Protein AF-A0A0C1GJ26-F1 (afdb_monomer)

Radius of gyration: 27.98 Å; Cα contacts (8 Å, |Δi|>4): 236; chains: 1; bounding box: 69×40×73 Å

Secondary structure (DSSP, 8-state):
--S-SS-HHHHHHHHHHHHTPBPTTS-BS-SSHHHHHHHHHHHHHHHHHHHHHHHHHHT-SS--SS-HHHHHH-HHHHHHHTT-BSSSB-----SS-EE--STTHHHHHHHHHHHHTS-EE--TTGGGHHHHHHHSPPP-------EEEEETTEEEEEETTEEEEES-HHHHHHHHHHHHHHHHHHHHHHTT-SS------------

pLDDT: mean 89.96, std 8.79, range [58.69, 98.31]

Foldseek 3Di:
DLDDDDDPVVLQVVLQVQQQDADPVRDGVHPGSVRSVVVVLVVVLVVVLLVVQLVLQVPDPDPPPDRSSCVSVPPLQQCQLVQDDDPDTHHAADPDEAEFAAPCCSSRVVVSCSSRVHHYHYDPVSNCVVVVCVVPPADFFDDDWDWDDPDQQWIWTQDPVGIDIHRDPVVNVVVNQVRRQVVRVVVCVVVPHDPDDDDDDDDDDDD

Mean predicted aligned error: 11.85 Å

Sequence (207 aa):
GRVDAWDREAAEKAMTLVARKRLGSGDMVAKDAETLAQMIIDQLTEQTALTLLESAFAEETEDFGLPADQLARHVLMQKGLAKHRGLLALDASVNVDVVGLGASAPSYYPAVGERLHCRMILPEHAGVANAIGAVVGRITMRRSGTVTAPSEGRFRVHLESGPEDFQSADEAMAALEAALTQEARGAAEAAGAEDIHVHTERDVRTA

Solvent-accessible surface area (backbone atoms only — not comparable to full-atom values): 12234 Å² total; per-residue (Å²): 123,80,65,94,83,69,67,60,67,61,49,48,53,52,36,37,57,55,11,62,39,66,46,98,86,68,44,53,72,26,96,37,30,66,57,40,51,48,53,52,48,52,51,51,28,52,49,52,42,40,53,53,38,23,52,51,52,68,68,45,91,68,85,84,88,65,58,30,69,56,52,42,67,26,67,68,47,53,38,7,45,68,54,36,77,68,100,56,78,37,78,47,60,47,95,56,74,42,78,45,66,36,72,63,28,86,59,42,44,60,61,27,17,63,55,37,57,28,55,58,44,68,56,95,58,17,61,48,41,72,61,51,49,65,73,71,49,81,83,81,62,87,67,86,78,58,76,46,68,92,45,92,70,35,20,35,28,61,49,98,95,45,76,46,80,29,70,38,65,69,59,28,50,50,54,48,50,52,51,41,49,52,52,26,48,53,53,33,50,75,72,67,51,75,89,84,81,87,86,87,86,86,89,84,86,84,134

Structure (mmCIF, N/CA/C/O backbone):
data_AF-A0A0C1GJ26-F1
#
_entry.id   AF-A0A0C1GJ26-F1
#
loop_
_atom_site.group_PDB
_atom_site.id
_atom_site.type_symbol
_atom_site.label_atom_id
_atom_site.label_alt_id
_atom_site.label_comp_id
_atom_site.label_asym_id
_atom_site.label_entity_id
_atom_site.label_seq_id
_atom_site.pdbx_PDB_ins_code
_atom_site.Cartn_x
_atom_site.Cartn_y
_atom_site.Cartn_z
_atom_site.occupancy
_atom_site.B_iso_or_equiv
_atom_site.auth_seq_id
_atom_site.auth_comp_id
_atom_site.auth_asym_id
_atom_site.auth_atom_id
_atom_site.pdbx_PDB_model_num
ATOM 1 N N . GLY A 1 1 ? -5.212 -14.297 18.285 1.00 67.88 1 GLY A N 1
ATOM 2 C CA . GLY A 1 1 ? -4.961 -13.056 17.525 1.00 67.88 1 GLY A CA 1
ATOM 3 C C . GLY A 1 1 ? -5.605 -13.166 16.158 1.00 67.88 1 GLY A C 1
ATOM 4 O O . GLY A 1 1 ? -6.300 -14.144 15.922 1.00 67.88 1 GLY A O 1
ATOM 5 N N . ARG A 1 2 ? -5.388 -12.190 15.268 1.00 78.75 2 ARG A N 1
ATOM 6 C CA . ARG A 1 2 ? -5.905 -12.222 13.882 1.00 78.75 2 ARG A CA 1
ATOM 7 C C . ARG A 1 2 ? -5.091 -13.121 12.933 1.00 78.75 2 ARG A C 1
ATOM 9 O O . ARG A 1 2 ? -5.523 -13.372 11.819 1.00 78.75 2 ARG A O 1
ATOM 16 N N . VAL A 1 3 ? -3.924 -13.590 13.380 1.00 80.31 3 VAL A N 1
ATOM 17 C CA . VAL A 1 3 ? -3.061 -14.574 12.707 1.00 80.31 3 VAL A CA 1
ATOM 18 C C . VAL A 1 3 ? -2.563 -15.586 13.731 1.00 80.31 3 VAL A C 1
ATOM 20 O O . VAL A 1 3 ? -2.421 -15.243 14.910 1.00 80.31 3 VAL A O 1
ATOM 23 N N . ASP A 1 4 ? -2.291 -16.804 13.270 1.00 78.69 4 ASP A N 1
ATOM 24 C CA . ASP A 1 4 ? -1.752 -17.905 14.071 1.00 78.69 4 ASP A CA 1
ATOM 25 C C . ASP A 1 4 ? -0.326 -18.241 13.611 1.00 78.69 4 ASP A C 1
ATOM 27 O O . ASP A 1 4 ? -0.085 -19.218 12.911 1.00 78.69 4 ASP A O 1
ATOM 31 N N . ALA A 1 5 ? 0.609 -17.332 13.900 1.00 77.75 5 ALA A N 1
ATOM 32 C CA . ALA A 1 5 ? 1.995 -17.419 13.426 1.00 77.75 5 ALA A CA 1
ATOM 33 C C . ALA A 1 5 ? 3.041 -17.388 14.553 1.00 77.75 5 ALA A C 1
ATOM 35 O O . ALA A 1 5 ? 4.199 -17.718 14.317 1.00 77.75 5 ALA A O 1
ATOM 36 N N . TRP A 1 6 ? 2.657 -16.971 15.765 1.00 83.25 6 TRP A N 1
ATOM 37 C CA . TRP A 1 6 ? 3.578 -16.696 16.873 1.00 83.25 6 TRP A CA 1
ATOM 38 C C . TRP A 1 6 ? 2.944 -17.013 18.229 1.00 83.25 6 TRP A C 1
ATOM 40 O O . TRP A 1 6 ? 1.726 -17.161 18.336 1.00 83.25 6 TRP A O 1
ATOM 50 N N . ASP A 1 7 ? 3.773 -17.059 19.275 1.00 91.31 7 ASP A N 1
ATOM 51 C CA . ASP A 1 7 ? 3.327 -17.289 20.650 1.00 91.31 7 ASP A CA 1
ATOM 52 C C . ASP A 1 7 ? 2.374 -16.180 21.121 1.00 91.31 7 ASP A C 1
ATOM 54 O O . ASP A 1 7 ? 2.741 -15.010 21.299 1.00 91.31 7 ASP A O 1
ATOM 58 N N . ARG A 1 8 ? 1.120 -16.578 21.326 1.00 91.06 8 ARG A N 1
ATOM 59 C CA . ARG A 1 8 ? 0.039 -15.692 21.740 1.00 91.06 8 ARG A CA 1
ATOM 60 C C . ARG A 1 8 ? 0.261 -15.117 23.138 1.00 91.06 8 ARG A C 1
ATOM 62 O O . ARG A 1 8 ? 0.017 -13.929 23.339 1.00 91.06 8 ARG A O 1
ATOM 69 N N . GLU A 1 9 ? 0.694 -15.933 24.093 1.00 93.44 9 GLU A N 1
ATOM 70 C CA . GLU A 1 9 ? 0.837 -15.516 25.490 1.00 93.44 9 GLU A CA 1
ATOM 71 C C . GLU A 1 9 ? 1.981 -14.504 25.633 1.00 93.44 9 GLU A C 1
ATOM 73 O O . GLU A 1 9 ? 1.855 -13.489 26.326 1.00 93.44 9 GLU A O 1
ATOM 78 N N . ALA A 1 10 ? 3.086 -14.738 24.921 1.00 94.31 10 ALA A N 1
ATOM 79 C CA . ALA A 1 10 ? 4.200 -13.806 24.844 1.00 94.31 10 ALA A CA 1
ATOM 80 C C . ALA A 1 10 ? 3.771 -12.462 24.232 1.00 94.31 10 ALA A C 1
ATOM 82 O O . ALA A 1 10 ? 4.084 -11.405 24.790 1.00 94.31 10 ALA A O 1
ATOM 83 N N . ALA A 1 11 ? 3.010 -12.487 23.131 1.00 93.00 11 ALA A N 1
ATOM 84 C CA . ALA A 1 11 ? 2.496 -11.279 22.487 1.00 93.00 11 ALA A CA 1
ATOM 85 C C . ALA A 1 11 ? 1.538 -10.494 23.402 1.00 93.00 11 ALA A C 1
ATOM 87 O O . ALA A 1 11 ? 1.668 -9.275 23.530 1.00 93.00 11 ALA A O 1
ATOM 88 N N . GLU A 1 12 ? 0.617 -11.174 24.091 1.00 94.75 12 GLU A N 1
ATOM 89 C CA . GLU A 1 12 ? -0.320 -10.548 25.033 1.00 94.75 12 GLU A CA 1
ATOM 90 C C . GLU A 1 12 ? 0.413 -9.876 26.205 1.00 94.75 12 GLU A C 1
ATOM 92 O O . GLU A 1 12 ? 0.108 -8.729 26.557 1.00 94.75 12 GLU A O 1
ATOM 97 N N . LYS A 1 13 ? 1.434 -10.532 26.776 1.00 95.81 13 LYS A N 1
ATOM 98 C CA . LYS A 1 13 ? 2.280 -9.944 27.830 1.00 95.81 13 LYS A CA 1
ATOM 99 C C . LYS A 1 13 ? 3.036 -8.716 27.326 1.00 95.81 13 LYS A C 1
ATOM 101 O O . LYS A 1 13 ? 3.018 -7.679 27.992 1.00 95.81 13 LYS A O 1
ATOM 106 N N . ALA A 1 14 ? 3.662 -8.804 26.152 1.00 95.62 14 ALA A N 1
ATOM 107 C CA . ALA A 1 14 ? 4.395 -7.690 25.555 1.00 95.62 14 ALA A CA 1
ATOM 108 C C . A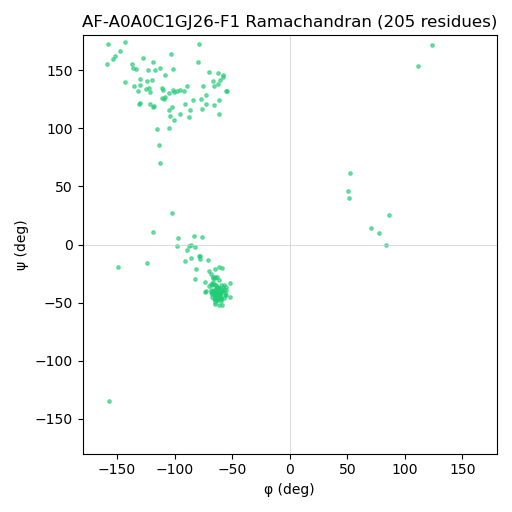LA A 1 14 ? 3.477 -6.482 25.309 1.00 95.62 14 ALA A C 1
ATOM 110 O O . ALA A 1 14 ? 3.778 -5.371 25.749 1.00 95.62 14 ALA A O 1
ATOM 111 N N . MET A 1 15 ? 2.315 -6.705 24.694 1.00 95.94 15 MET A N 1
ATOM 112 C CA . MET A 1 15 ? 1.329 -5.657 24.429 1.00 95.94 15 MET A CA 1
ATOM 113 C C . MET A 1 15 ? 0.769 -5.049 25.715 1.00 95.94 15 MET A C 1
ATOM 115 O O . MET A 1 15 ? 0.601 -3.834 25.792 1.00 95.94 15 MET A O 1
ATOM 119 N N . THR A 1 16 ? 0.563 -5.855 26.759 1.00 96.62 16 THR A N 1
ATOM 120 C CA . THR A 1 16 ? 0.139 -5.362 28.078 1.00 96.62 16 THR A CA 1
ATOM 121 C C . THR A 1 16 ? 1.179 -4.421 28.689 1.00 96.62 16 THR A C 1
ATOM 123 O O . THR A 1 16 ? 0.823 -3.387 29.255 1.00 96.62 16 THR A O 1
ATOM 126 N N . LEU A 1 17 ? 2.471 -4.747 28.574 1.00 96.56 17 LEU A N 1
ATOM 127 C CA . LEU A 1 17 ? 3.546 -3.876 29.056 1.00 96.56 17 LEU A CA 1
ATOM 128 C C . LEU A 1 17 ? 3.620 -2.569 28.259 1.00 96.56 17 LEU A C 1
ATOM 130 O O . LEU A 1 17 ? 3.803 -1.507 28.853 1.00 96.56 17 LEU A O 1
ATOM 134 N N . VAL A 1 18 ? 3.452 -2.625 26.934 1.00 96.25 18 VAL A N 1
ATOM 135 C CA . VAL A 1 18 ? 3.460 -1.426 26.082 1.00 96.25 18 VAL A CA 1
ATOM 136 C C . VAL A 1 18 ? 2.243 -0.541 26.351 1.00 96.25 18 VAL A C 1
ATOM 138 O O . VAL A 1 18 ? 2.413 0.669 26.482 1.00 96.25 18 VAL A O 1
ATOM 141 N N . ALA A 1 19 ? 1.050 -1.117 26.518 1.00 96.44 19 ALA A N 1
ATOM 142 C CA . ALA A 1 19 ? -0.178 -0.376 26.811 1.00 96.44 19 ALA A CA 1
ATOM 143 C C . ALA A 1 19 ? -0.055 0.477 28.087 1.00 96.44 19 ALA A C 1
ATOM 145 O O . ALA A 1 19 ? -0.555 1.597 28.134 1.00 96.44 19 ALA A O 1
ATOM 146 N N . ARG A 1 20 ? 0.688 -0.014 29.090 1.00 95.19 20 ARG A N 1
ATOM 147 C CA . ARG A 1 20 ? 0.936 0.671 30.372 1.00 95.19 20 ARG A CA 1
ATOM 148 C C . ARG A 1 20 ? 1.983 1.782 30.308 1.00 95.19 20 ARG A C 1
ATOM 150 O O . ARG A 1 20 ? 2.140 2.502 31.300 1.00 95.19 20 ARG A O 1
ATOM 157 N N . LYS A 1 21 ? 2.728 1.922 29.202 1.00 95.25 21 LYS A N 1
ATOM 158 C CA . LYS A 1 21 ? 3.678 3.033 29.047 1.00 95.25 21 LYS A CA 1
ATOM 159 C C . LYS A 1 21 ? 2.929 4.357 29.177 1.00 95.25 21 LYS A C 1
ATOM 161 O O . LYS A 1 21 ? 1.763 4.460 28.806 1.00 95.25 21 LYS A O 1
ATOM 166 N N . ARG A 1 22 ? 3.596 5.356 29.748 1.00 93.69 22 ARG A N 1
ATOM 167 C CA . ARG A 1 22 ? 3.004 6.671 29.995 1.00 93.69 22 ARG A CA 1
ATOM 168 C C . ARG A 1 22 ? 3.351 7.617 28.854 1.00 93.69 22 ARG A C 1
ATOM 170 O O . ARG A 1 22 ? 4.506 7.673 28.434 1.00 93.69 22 ARG A O 1
ATOM 177 N N . LEU A 1 23 ? 2.350 8.333 28.358 1.00 91.62 23 LEU A N 1
ATOM 178 C CA . LEU A 1 23 ? 2.526 9.435 27.415 1.00 91.62 23 LEU A CA 1
ATOM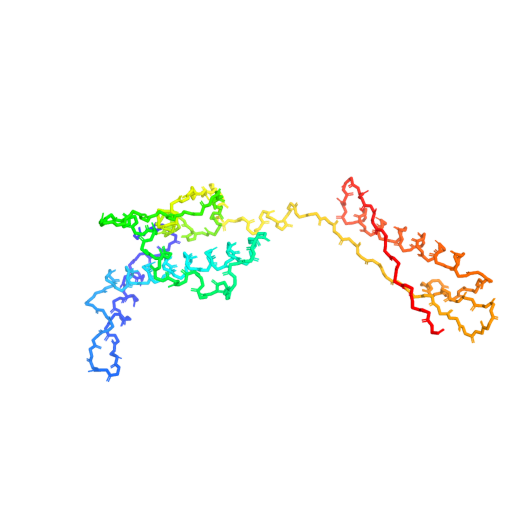 179 C C . LEU A 1 23 ? 2.987 10.697 28.159 1.00 91.62 23 LEU A C 1
ATOM 181 O O . LEU A 1 23 ? 2.975 10.744 29.389 1.00 91.62 23 LEU A O 1
ATOM 185 N N . GLY A 1 24 ? 3.343 11.750 27.417 1.00 86.88 24 GLY A N 1
ATOM 186 C CA . GLY A 1 24 ? 3.698 13.051 28.001 1.00 86.88 24 GLY A CA 1
ATOM 187 C C . GLY A 1 24 ? 2.585 13.680 28.855 1.00 86.88 24 GLY A C 1
ATOM 188 O O . GLY A 1 24 ? 2.881 14.504 29.713 1.00 86.88 24 GLY A O 1
ATOM 189 N N . SER A 1 25 ? 1.326 13.257 28.673 1.00 90.19 25 SER A N 1
ATOM 190 C CA . SER A 1 25 ? 0.182 13.662 29.505 1.00 90.19 25 SER A CA 1
ATOM 191 C C . SER A 1 25 ? 0.106 12.943 30.857 1.00 90.19 25 SER A C 1
ATOM 193 O O . SER A 1 25 ? -0.668 13.344 31.720 1.00 90.19 25 SER A O 1
ATOM 195 N N . GLY A 1 26 ? 0.881 11.873 31.057 1.00 89.50 26 GLY A N 1
ATOM 196 C CA . GLY A 1 26 ? 0.761 10.997 32.221 1.00 89.50 26 GLY A CA 1
ATOM 197 C C . GLY A 1 26 ? -0.323 9.925 32.088 1.00 89.50 26 GLY A C 1
ATOM 198 O O . GLY A 1 26 ? -0.449 9.097 32.986 1.00 89.50 26 GLY A O 1
ATOM 199 N N . ASP A 1 27 ? -1.060 9.858 30.980 1.00 92.25 27 ASP A N 1
ATOM 200 C CA . ASP A 1 27 ? -1.997 8.763 30.704 1.00 92.25 27 ASP A CA 1
ATOM 201 C C . ASP A 1 27 ? -1.273 7.517 30.190 1.00 92.25 27 ASP A C 1
ATOM 203 O O . ASP A 1 27 ? -0.155 7.592 29.674 1.00 92.25 27 ASP A O 1
ATOM 207 N N . MET A 1 28 ? -1.903 6.352 30.351 1.00 93.88 28 MET A N 1
ATOM 208 C CA . MET A 1 28 ? -1.438 5.125 29.699 1.00 93.88 28 MET A CA 1
ATOM 209 C C . MET A 1 28 ? -1.691 5.207 28.189 1.00 93.88 28 MET A C 1
ATOM 211 O O . MET A 1 28 ? -2.689 5.796 27.778 1.00 93.88 28 MET A O 1
ATOM 215 N N . VAL A 1 29 ? -0.834 4.581 27.374 1.00 95.12 29 VAL A N 1
ATOM 216 C CA . VAL A 1 29 ? -1.036 4.505 25.912 1.00 95.12 29 VAL A CA 1
ATOM 217 C C . VAL A 1 29 ? -2.397 3.887 25.577 1.00 95.12 29 VAL A C 1
ATOM 219 O O . VAL A 1 29 ? -3.095 4.383 24.699 1.00 95.12 29 VAL A O 1
ATOM 222 N N . ALA A 1 30 ? -2.775 2.812 26.273 1.00 96.12 30 ALA A N 1
ATOM 223 C CA . ALA A 1 30 ? -4.072 2.158 26.122 1.00 96.12 30 ALA A CA 1
ATOM 224 C C . ALA A 1 30 ? -4.498 1.470 27.428 1.00 96.12 30 ALA A C 1
ATOM 226 O O . ALA A 1 30 ? -3.672 1.190 28.298 1.00 96.12 30 ALA A O 1
ATOM 227 N N . LYS A 1 31 ? -5.795 1.161 27.559 1.00 94.56 31 LYS A N 1
ATOM 228 C CA . LYS A 1 31 ? -6.342 0.486 28.751 1.00 94.56 31 LYS A CA 1
ATOM 229 C C . LYS A 1 31 ? -5.847 -0.959 28.919 1.00 94.56 31 LYS A C 1
ATOM 231 O O . LYS A 1 31 ? -5.668 -1.414 30.045 1.00 94.56 31 LYS A O 1
ATOM 236 N N . ASP A 1 32 ? -5.618 -1.664 27.814 1.00 95.38 32 ASP A N 1
ATOM 237 C CA . ASP A 1 32 ? -5.239 -3.076 27.771 1.00 95.38 32 ASP A CA 1
ATOM 238 C C . ASP A 1 32 ? -4.539 -3.425 26.441 1.00 95.38 32 ASP A C 1
ATOM 240 O O . ASP A 1 32 ? -4.433 -2.599 25.527 1.00 95.38 32 ASP A O 1
ATOM 244 N N . ALA A 1 33 ? -4.021 -4.654 26.357 1.00 95.19 33 ALA A N 1
ATOM 245 C CA . ALA A 1 33 ? -3.324 -5.167 25.180 1.00 95.19 33 ALA A CA 1
ATOM 246 C C . ALA A 1 33 ? -4.209 -5.208 23.926 1.00 95.19 33 ALA A C 1
ATOM 248 O O . ALA A 1 33 ? -3.726 -4.928 22.832 1.00 95.19 33 ALA A O 1
ATOM 249 N N . GLU A 1 34 ? -5.489 -5.549 24.085 1.00 94.44 34 GLU A N 1
ATOM 250 C CA . GLU A 1 34 ? -6.443 -5.676 22.982 1.00 94.44 34 GLU A CA 1
ATOM 251 C C . GLU A 1 34 ? -6.731 -4.317 22.342 1.00 94.44 34 GLU A C 1
ATOM 253 O O . GLU A 1 34 ? -6.656 -4.177 21.124 1.00 94.44 34 GLU A O 1
ATOM 258 N N . THR A 1 35 ? -6.958 -3.293 23.162 1.00 95.69 35 THR A N 1
ATOM 259 C CA . THR A 1 35 ? -7.176 -1.920 22.699 1.00 95.69 35 THR A CA 1
ATOM 260 C C . THR A 1 35 ? -5.958 -1.397 21.963 1.00 95.69 35 THR A C 1
ATOM 262 O O . THR A 1 35 ? -6.096 -0.830 20.883 1.00 95.69 35 THR A O 1
ATOM 265 N N . LEU A 1 36 ? -4.755 -1.624 22.505 1.00 96.38 36 LEU A N 1
ATOM 266 C CA . LEU A 1 36 ? -3.529 -1.222 21.823 1.00 96.38 36 LEU A CA 1
ATOM 267 C C . LEU A 1 36 ? -3.363 -1.955 20.485 1.00 96.38 36 LEU A C 1
ATOM 269 O O . LEU A 1 36 ? -3.004 -1.334 19.489 1.00 96.38 36 LEU A O 1
ATOM 273 N N . ALA A 1 37 ? -3.633 -3.263 20.446 1.00 94.69 37 ALA A N 1
ATOM 274 C CA . ALA A 1 37 ? -3.568 -4.037 19.212 1.00 94.69 37 ALA A CA 1
ATOM 275 C C . ALA A 1 37 ? -4.556 -3.500 18.168 1.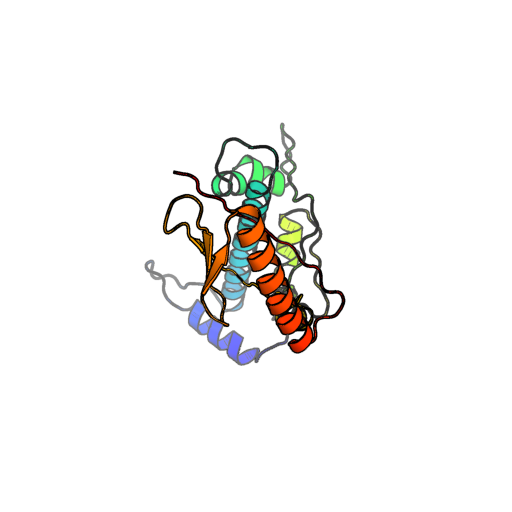00 94.69 37 ALA A C 1
ATOM 277 O O . ALA A 1 37 ? -4.183 -3.327 17.010 1.00 94.69 37 ALA A O 1
ATOM 278 N N . GLN A 1 38 ? -5.784 -3.180 18.581 1.00 94.69 38 GLN A N 1
ATOM 279 C CA . GLN A 1 38 ? -6.795 -2.620 17.692 1.00 94.69 38 GLN A CA 1
ATOM 280 C C . GLN A 1 38 ? -6.389 -1.237 17.172 1.00 94.69 38 GLN A C 1
ATOM 282 O O . GLN A 1 38 ? -6.445 -1.022 15.968 1.00 94.69 38 GLN A O 1
ATOM 287 N N . MET A 1 39 ? -5.867 -0.353 18.029 1.00 95.62 39 MET A N 1
ATOM 288 C CA . MET A 1 39 ? -5.343 0.956 17.614 1.00 95.62 39 MET A CA 1
ATOM 289 C C . MET A 1 39 ? -4.245 0.835 16.550 1.00 95.62 39 MET A C 1
ATOM 291 O O . MET A 1 39 ? -4.230 1.603 15.592 1.00 95.62 39 MET A O 1
ATOM 295 N N . ILE A 1 40 ? -3.328 -0.130 16.698 1.00 95.00 40 ILE A N 1
ATOM 296 C CA . ILE A 1 40 ? -2.275 -0.380 15.703 1.00 95.00 40 ILE A CA 1
ATOM 297 C C . ILE A 1 40 ? -2.892 -0.830 14.380 1.00 95.00 40 ILE A C 1
ATOM 299 O O . ILE A 1 40 ? -2.528 -0.312 13.329 1.00 95.00 40 ILE A O 1
ATOM 303 N N . ILE A 1 41 ? -3.831 -1.777 14.422 1.00 94.81 41 ILE A N 1
ATOM 304 C CA . ILE A 1 41 ? -4.510 -2.261 13.220 1.00 94.81 41 ILE A CA 1
ATOM 305 C C . ILE A 1 41 ? -5.285 -1.138 12.527 1.00 94.81 41 ILE A C 1
ATOM 307 O O . ILE A 1 41 ? -5.193 -1.012 11.308 1.00 94.81 41 ILE A O 1
ATOM 311 N N . ASP A 1 42 ? -6.011 -0.313 13.276 1.00 95.62 42 ASP A N 1
ATOM 312 C CA . ASP A 1 42 ? -6.769 0.814 12.730 1.00 95.62 42 ASP A CA 1
ATOM 313 C C . ASP A 1 42 ? -5.827 1.824 12.073 1.00 95.62 42 ASP A C 1
ATOM 315 O O . ASP A 1 42 ? -6.060 2.253 10.944 1.00 95.62 42 ASP A O 1
ATOM 319 N N . GLN A 1 43 ? -4.706 2.137 12.729 1.00 96.50 43 GLN A N 1
ATOM 320 C CA . GLN A 1 43 ? -3.705 3.047 12.186 1.00 96.50 43 GLN A CA 1
ATOM 321 C C . GLN A 1 43 ? -3.044 2.500 10.915 1.00 96.50 43 GLN A C 1
ATOM 323 O O . GLN A 1 43 ? -2.857 3.259 9.961 1.00 96.50 43 GLN A O 1
ATOM 328 N N . LEU A 1 44 ? -2.713 1.204 10.885 1.00 95.94 44 LEU A N 1
ATOM 329 C CA . LEU A 1 44 ? -2.172 0.533 9.700 1.00 95.94 44 LEU A CA 1
ATOM 330 C C . LEU A 1 44 ? -3.195 0.501 8.565 1.00 95.94 44 LEU A C 1
ATOM 332 O O . LEU A 1 44 ? -2.832 0.720 7.412 1.00 95.94 44 LEU A O 1
ATOM 336 N N . THR A 1 45 ? -4.467 0.261 8.880 1.00 96.00 45 THR A N 1
ATOM 337 C CA . THR A 1 45 ? -5.563 0.257 7.904 1.00 96.00 45 THR A CA 1
ATOM 338 C C . THR A 1 45 ? -5.733 1.644 7.287 1.00 96.00 45 THR A C 1
ATOM 340 O O . THR A 1 45 ? -5.759 1.765 6.066 1.00 96.00 45 THR A O 1
ATOM 343 N N . GLU A 1 46 ? -5.770 2.694 8.113 1.00 95.69 46 GLU A N 1
ATOM 344 C CA . GLU A 1 46 ? -5.849 4.091 7.669 1.00 95.69 46 GLU A CA 1
ATOM 345 C C . GLU A 1 46 ? -4.668 4.466 6.770 1.00 95.69 46 GLU A C 1
ATOM 347 O O . GLU A 1 46 ? -4.862 4.969 5.666 1.00 95.69 46 GLU A O 1
ATOM 352 N N . GLN A 1 47 ? -3.441 4.199 7.226 1.00 96.62 47 GLN A N 1
ATOM 353 C CA . GLN A 1 47 ? -2.230 4.538 6.478 1.00 96.62 47 GLN A CA 1
ATOM 354 C C . GLN A 1 47 ? -2.171 3.797 5.148 1.00 96.62 47 GLN A C 1
ATOM 356 O O . GLN A 1 47 ? -1.914 4.420 4.126 1.00 96.62 47 GLN A O 1
ATOM 361 N N . THR A 1 48 ? -2.472 2.497 5.147 1.00 96.75 48 THR A N 1
ATOM 362 C CA . THR A 1 48 ? -2.472 1.695 3.918 1.00 96.75 48 THR A CA 1
ATOM 363 C C . THR A 1 48 ? -3.525 2.207 2.937 1.00 96.75 48 THR A C 1
ATOM 365 O O . THR A 1 48 ? -3.229 2.359 1.756 1.00 96.75 48 THR A O 1
ATOM 368 N N . ALA A 1 49 ? -4.737 2.515 3.412 1.00 97.06 49 ALA A N 1
ATOM 369 C CA . ALA A 1 49 ? -5.798 3.046 2.562 1.00 97.06 49 ALA A CA 1
ATOM 370 C C . ALA A 1 49 ? -5.410 4.393 1.938 1.00 97.06 49 ALA A C 1
ATOM 372 O O . ALA A 1 49 ? -5.603 4.588 0.742 1.00 97.06 49 ALA A O 1
ATOM 373 N N . LEU A 1 50 ? -4.829 5.302 2.726 1.00 97.38 50 LEU A N 1
ATOM 374 C CA . LEU A 1 50 ? -4.357 6.588 2.219 1.00 97.38 50 LEU A CA 1
ATOM 375 C C . LEU A 1 50 ? -3.228 6.411 1.210 1.00 97.38 50 LEU A C 1
ATOM 377 O O . LEU A 1 50 ? -3.328 6.961 0.126 1.00 97.38 50 LEU A O 1
ATOM 381 N N . THR A 1 51 ? -2.211 5.600 1.503 1.00 97.50 51 THR A N 1
ATOM 382 C CA . THR A 1 51 ? -1.112 5.358 0.559 1.00 97.50 51 THR A CA 1
ATOM 383 C C . THR A 1 51 ? -1.610 4.767 -0.760 1.00 97.50 51 THR A C 1
ATOM 385 O O . THR A 1 51 ? -1.174 5.208 -1.815 1.00 97.50 51 THR A O 1
ATOM 388 N N . LEU A 1 52 ? -2.564 3.829 -0.729 1.00 97.38 52 LEU A N 1
ATOM 389 C CA . LEU A 1 52 ? -3.165 3.297 -1.956 1.00 97.38 52 LEU A CA 1
ATOM 390 C C . LEU A 1 52 ? -3.926 4.369 -2.746 1.00 97.38 52 LEU A C 1
ATOM 392 O O . LEU A 1 52 ? -3.848 4.382 -3.970 1.00 97.38 52 LEU A O 1
ATOM 396 N N . LEU A 1 53 ? -4.637 5.275 -2.069 1.00 97.44 53 LEU A N 1
ATOM 397 C CA . LEU A 1 53 ? -5.304 6.403 -2.723 1.00 97.44 53 LEU A CA 1
ATOM 398 C C . LEU A 1 53 ? -4.313 7.405 -3.310 1.00 97.44 53 LEU A C 1
ATOM 400 O O . LEU A 1 53 ? -4.534 7.889 -4.41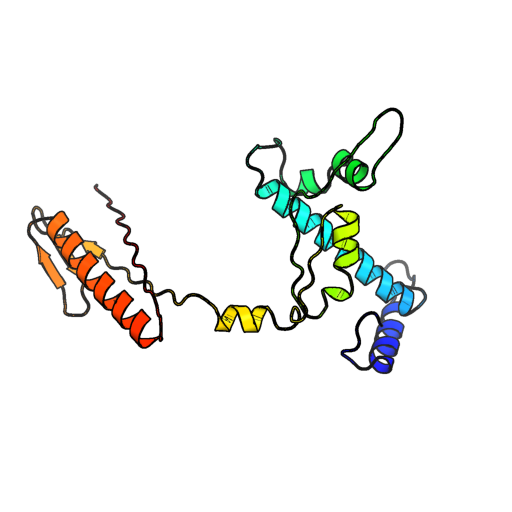2 1.00 97.44 53 LEU A O 1
ATOM 404 N N . GLU A 1 54 ? -3.232 7.706 -2.593 1.00 97.44 54 GLU A N 1
ATOM 405 C CA . GLU A 1 54 ? -2.152 8.571 -3.071 1.00 97.44 54 GLU A CA 1
ATOM 406 C C . GLU A 1 54 ? -1.529 7.985 -4.344 1.00 97.44 54 GLU A C 1
ATOM 408 O O . GLU A 1 54 ? -1.388 8.691 -5.338 1.00 97.44 54 GLU A O 1
ATOM 413 N N . SER A 1 55 ? -1.238 6.679 -4.353 1.00 96.94 55 SER A N 1
ATOM 414 C CA . SER A 1 55 ? -0.778 5.983 -5.557 1.00 96.94 55 SER A CA 1
ATOM 415 C C . SER A 1 55 ? -1.815 6.023 -6.677 1.00 96.94 55 SER A C 1
ATOM 417 O O . SER A 1 55 ? -1.453 6.313 -7.808 1.00 96.94 55 SER A O 1
ATOM 419 N N . ALA A 1 56 ? -3.096 5.787 -6.382 1.00 96.31 56 ALA A N 1
ATOM 420 C CA . ALA A 1 56 ? -4.147 5.843 -7.395 1.00 96.31 56 ALA A CA 1
ATOM 421 C C . ALA A 1 56 ? -4.227 7.228 -8.055 1.00 96.31 56 ALA A C 1
ATOM 423 O O . ALA A 1 56 ? -4.210 7.307 -9.274 1.00 96.31 56 ALA A O 1
ATOM 424 N N . PHE A 1 57 ? -4.225 8.311 -7.270 1.00 97.00 57 PHE A N 1
ATOM 425 C CA . PHE A 1 57 ? -4.229 9.675 -7.808 1.00 97.00 57 PHE A CA 1
ATOM 426 C C . PHE A 1 57 ? -2.960 10.022 -8.591 1.00 97.00 57 PHE A C 1
ATOM 428 O O . PHE A 1 57 ? -3.040 10.771 -9.557 1.00 97.00 57 PHE A O 1
ATOM 435 N N . ALA A 1 58 ? -1.796 9.511 -8.184 1.00 96.06 58 ALA A N 1
ATOM 436 C CA . ALA A 1 58 ? -0.545 9.743 -8.905 1.00 96.06 58 ALA A CA 1
ATOM 437 C C . ALA A 1 58 ? -0.507 9.054 -10.282 1.00 96.06 58 ALA A C 1
ATOM 439 O O . ALA A 1 58 ? 0.213 9.511 -11.165 1.00 96.06 58 ALA A O 1
ATOM 440 N N . GLU A 1 59 ? -1.273 7.975 -10.452 1.00 95.75 59 GLU A N 1
ATOM 441 C CA . GLU A 1 59 ? -1.361 7.183 -11.685 1.00 95.75 59 GLU A CA 1
ATOM 442 C C . GLU A 1 59 ? -2.581 7.555 -12.556 1.00 95.75 59 GLU A C 1
ATOM 444 O O . GLU A 1 59 ? -2.774 6.985 -13.633 1.00 95.75 59 GLU A O 1
ATOM 449 N N . GLU A 1 60 ? -3.423 8.499 -12.118 1.00 95.06 60 GLU A N 1
ATOM 450 C CA . GLU A 1 60 ? -4.537 8.998 -12.930 1.00 95.06 60 GLU A CA 1
ATOM 451 C C . GLU A 1 60 ? -4.020 9.669 -14.209 1.00 95.06 60 GLU A C 1
ATOM 453 O O . GLU A 1 60 ? -3.041 10.416 -14.211 1.00 95.06 60 GLU A O 1
ATOM 458 N N . THR A 1 61 ? -4.699 9.409 -15.329 1.00 93.19 61 THR A N 1
ATOM 459 C CA . THR A 1 61 ? -4.327 10.020 -16.618 1.00 93.19 61 THR A CA 1
ATOM 460 C C . THR A 1 61 ? -4.706 11.500 -16.664 1.00 93.19 61 THR A C 1
ATOM 462 O O . THR A 1 61 ? -4.035 12.299 -17.317 1.00 93.19 61 THR A O 1
ATOM 465 N N . GLU A 1 62 ? -5.798 11.862 -15.989 1.00 93.31 62 GLU A N 1
ATOM 466 C CA . GLU A 1 62 ? -6.264 13.239 -15.878 1.00 93.31 62 GLU A CA 1
ATOM 467 C C . GLU A 1 62 ? -5.687 13.896 -14.621 1.00 93.31 62 GLU A C 1
ATOM 469 O O . GLU A 1 62 ? -5.761 13.347 -13.524 1.00 93.31 62 GLU A O 1
ATOM 474 N N . ASP A 1 63 ? -5.138 15.102 -14.776 1.00 92.06 63 ASP A N 1
ATOM 475 C CA . ASP A 1 63 ? -4.671 15.895 -13.642 1.00 92.06 63 ASP A CA 1
ATOM 476 C C . ASP A 1 63 ? -5.858 16.545 -12.917 1.00 92.06 63 ASP A C 1
ATOM 478 O O . ASP A 1 63 ? -6.647 17.296 -13.497 1.00 92.06 63 ASP A O 1
ATOM 482 N N . PHE A 1 64 ? -5.949 16.289 -11.615 1.00 93.38 64 PHE A N 1
ATOM 483 C CA . PHE A 1 64 ? -6.960 16.858 -10.725 1.00 93.38 64 PHE A CA 1
ATOM 484 C C . PHE A 1 64 ? -6.557 18.235 -10.164 1.00 93.38 64 PHE A C 1
ATOM 486 O O . PHE A 1 64 ? -7.319 18.844 -9.410 1.00 93.38 64 PHE A O 1
ATOM 493 N N . GLY A 1 65 ? -5.372 18.744 -10.518 1.00 94.81 65 GLY A N 1
ATOM 494 C CA . GLY A 1 65 ? -4.900 20.093 -10.201 1.00 94.81 65 GLY A CA 1
ATOM 495 C C . GLY A 1 65 ? -4.404 20.277 -8.765 1.00 94.81 65 GLY A C 1
ATOM 496 O O . GLY A 1 65 ? -4.162 21.408 -8.339 1.00 94.81 65 GLY A O 1
ATOM 497 N N . LEU A 1 66 ? -4.257 19.188 -8.006 1.00 96.62 66 LEU A N 1
ATOM 498 C CA . LEU A 1 66 ? -3.701 19.170 -6.654 1.00 96.62 66 LEU A CA 1
ATOM 499 C C . LEU A 1 66 ? -2.745 17.979 -6.484 1.00 96.62 66 LEU A C 1
ATOM 501 O O . LEU A 1 66 ? -2.911 16.962 -7.153 1.00 96.62 66 LEU A O 1
ATOM 505 N N . PRO A 1 67 ? -1.778 18.061 -5.555 1.00 97.12 67 PRO A N 1
ATOM 506 C CA . PRO A 1 67 ? -0.927 16.926 -5.211 1.00 97.12 67 PRO A CA 1
ATOM 507 C C . PRO A 1 67 ? -1.724 15.702 -4.729 1.00 97.12 67 PRO A C 1
ATOM 509 O O . PRO A 1 67 ? -2.720 15.835 -4.012 1.00 97.12 67 PRO A O 1
ATOM 512 N N . ALA A 1 68 ? -1.254 14.503 -5.081 1.00 97.12 68 ALA A N 1
ATOM 513 C CA . ALA A 1 68 ? -1.928 13.239 -4.777 1.00 97.12 68 ALA A CA 1
ATOM 514 C C . ALA A 1 68 ? -2.160 13.002 -3.270 1.00 97.12 68 ALA A C 1
ATOM 516 O O . ALA A 1 68 ? -3.218 12.507 -2.877 1.00 97.12 68 ALA A O 1
ATOM 517 N N . ASP A 1 69 ? -1.222 13.419 -2.413 1.00 96.56 69 ASP A N 1
ATOM 518 C CA . ASP A 1 69 ? -1.342 13.365 -0.948 1.00 96.56 69 ASP A CA 1
ATOM 519 C C . ASP A 1 69 ? -2.476 14.245 -0.412 1.00 96.56 69 ASP A C 1
ATOM 521 O O . ASP A 1 69 ? -3.210 13.855 0.504 1.00 96.56 69 ASP A O 1
ATOM 525 N N . GLN A 1 70 ? -2.679 15.411 -1.025 1.00 97.69 70 GLN A N 1
ATOM 526 C CA . GLN A 1 70 ? -3.779 16.308 -0.685 1.00 97.69 70 GLN A CA 1
ATOM 527 C C . GLN A 1 70 ? -5.117 15.767 -1.188 1.00 97.69 70 GLN A C 1
ATOM 529 O O . GLN A 1 70 ? -6.104 15.828 -0.454 1.00 97.69 70 GLN A O 1
ATOM 534 N N . LEU A 1 71 ? -5.152 15.201 -2.397 1.00 97.62 71 LEU A N 1
ATOM 535 C CA . LEU A 1 71 ? -6.351 14.594 -2.982 1.00 97.62 71 LEU A CA 1
ATOM 536 C C . LEU A 1 71 ? -6.827 13.380 -2.179 1.00 97.62 71 LEU A C 1
ATOM 538 O O . LEU A 1 71 ? -8.003 13.309 -1.813 1.00 97.62 71 LEU A O 1
ATOM 542 N N . ALA A 1 72 ? -5.915 12.477 -1.810 1.00 97.25 72 ALA A N 1
ATOM 543 C CA . ALA A 1 72 ? -6.223 11.311 -0.983 1.00 97.25 72 ALA A CA 1
ATOM 544 C C . ALA A 1 72 ? -6.852 11.707 0.361 1.00 97.25 72 ALA A C 1
ATOM 546 O O . ALA A 1 72 ? -7.800 11.072 0.825 1.00 97.25 72 ALA A O 1
ATOM 547 N N . ARG A 1 73 ? -6.374 12.796 0.975 1.00 97.31 73 ARG A N 1
ATOM 548 C CA . ARG A 1 73 ? -6.863 13.314 2.268 1.00 97.31 73 ARG A CA 1
ATOM 549 C C . ARG A 1 73 ? -8.022 14.297 2.135 1.00 97.31 73 ARG A C 1
ATOM 551 O O . ARG A 1 73 ? -8.566 14.734 3.151 1.00 97.31 73 ARG A O 1
ATOM 558 N N . HIS A 1 74 ? -8.408 14.654 0.913 1.00 98.00 74 HIS A N 1
ATOM 559 C CA . HIS A 1 74 ? -9.376 15.709 0.670 1.00 98.00 74 HIS A CA 1
ATOM 560 C C . HIS A 1 74 ? -10.731 15.384 1.313 1.00 98.00 74 HIS A C 1
ATOM 562 O O . HIS A 1 74 ? -11.208 14.248 1.280 1.00 98.00 74 HIS A O 1
ATOM 568 N N . VAL A 1 75 ? -11.400 16.395 1.878 1.00 97.62 75 VAL A N 1
ATOM 569 C CA . VAL A 1 75 ? -12.637 16.188 2.652 1.00 97.62 75 VAL A CA 1
ATOM 570 C C . VAL A 1 75 ? -13.738 15.523 1.826 1.00 97.62 75 VAL A C 1
ATOM 572 O O . VAL A 1 75 ? -14.423 14.636 2.327 1.00 97.62 75 VAL A O 1
ATOM 575 N N . LEU A 1 76 ? -13.889 15.898 0.552 1.00 97.56 76 LEU A N 1
ATOM 576 C CA . LEU A 1 76 ? -14.885 15.282 -0.331 1.00 97.56 76 LEU A CA 1
ATOM 577 C C . LEU A 1 76 ? -14.547 13.823 -0.641 1.00 97.56 76 LEU A C 1
ATOM 579 O O . LEU A 1 76 ? -15.461 13.005 -0.699 1.00 97.56 76 LEU A O 1
ATOM 583 N N . MET A 1 77 ? -13.258 13.488 -0.750 1.00 97.62 77 MET A N 1
ATOM 584 C CA . MET A 1 77 ? -12.809 12.112 -0.951 1.00 97.62 77 MET A CA 1
ATOM 585 C C . MET A 1 77 ? -13.154 11.257 0.270 1.00 97.62 77 MET A C 1
ATOM 587 O O . MET A 1 77 ? -13.853 10.252 0.159 1.00 97.62 77 MET A O 1
ATOM 591 N N . GLN A 1 78 ? -12.788 11.720 1.468 1.00 97.38 78 GLN A N 1
ATOM 592 C CA . GLN A 1 78 ? -13.099 11.019 2.717 1.00 97.38 78 GLN A CA 1
ATOM 593 C C . GLN A 1 78 ? -14.615 10.889 2.955 1.00 97.38 78 GLN A C 1
ATOM 595 O O . GLN A 1 78 ? -15.090 9.849 3.411 1.00 97.38 78 GLN A O 1
ATOM 600 N N . LYS A 1 79 ? -15.414 11.907 2.600 1.00 98.00 79 LYS A N 1
ATOM 601 C CA . LYS A 1 79 ? -16.885 11.827 2.664 1.00 98.00 79 LYS A CA 1
ATOM 602 C C . LYS A 1 79 ? -17.472 10.880 1.613 1.00 98.00 79 LYS A C 1
ATOM 604 O O . LYS A 1 79 ? -18.449 10.197 1.920 1.00 98.00 79 LYS A O 1
ATOM 609 N N . GLY A 1 80 ? -16.891 10.818 0.416 1.00 98.12 80 GLY A N 1
ATOM 610 C CA . GLY A 1 80 ? -17.283 9.882 -0.640 1.00 98.12 80 GLY A CA 1
ATOM 611 C C . GLY A 1 80 ? -17.011 8.426 -0.263 1.00 98.12 80 GLY A C 1
ATOM 612 O O . GLY A 1 80 ? -17.882 7.575 -0.442 1.00 98.12 80 GLY A O 1
ATOM 613 N N . LEU A 1 81 ? -15.856 8.145 0.345 1.00 97.38 81 LEU A N 1
ATOM 614 C CA . LEU A 1 81 ? -15.520 6.822 0.886 1.00 97.38 81 LEU A CA 1
ATOM 615 C C . LEU A 1 81 ? -16.414 6.449 2.075 1.00 97.38 81 LEU A C 1
ATOM 617 O O . LEU A 1 81 ? -16.791 5.295 2.235 1.00 97.38 81 LEU A O 1
ATOM 621 N N . ALA A 1 82 ? -16.844 7.424 2.875 1.00 96.75 82 ALA A N 1
ATOM 622 C CA . ALA A 1 82 ? -17.852 7.209 3.913 1.00 96.75 82 ALA A CA 1
ATOM 623 C C . ALA A 1 82 ? -19.292 7.092 3.366 1.00 96.75 82 ALA A C 1
ATOM 625 O O . ALA A 1 82 ? -20.236 7.067 4.156 1.00 96.75 82 ALA A O 1
ATOM 626 N N . LYS A 1 83 ? -19.477 7.058 2.035 1.00 97.00 83 LYS A N 1
ATOM 627 C CA . LYS A 1 83 ? -20.781 6.979 1.357 1.00 97.00 83 LYS A CA 1
ATOM 628 C C . LYS A 1 83 ? -21.762 8.037 1.857 1.00 97.00 83 LYS A C 1
ATOM 630 O O . LYS A 1 83 ? -22.916 7.744 2.164 1.00 97.00 83 LYS A O 1
ATOM 635 N N . HIS A 1 84 ? -21.301 9.284 1.972 1.00 97.81 84 HIS A N 1
ATOM 636 C CA . HIS A 1 84 ? -22.111 10.374 2.506 1.00 97.81 84 HIS A CA 1
ATOM 637 C C . HIS A 1 84 ? -23.437 10.537 1.745 1.00 97.81 84 HIS A C 1
ATOM 639 O O . HIS A 1 84 ? -23.471 10.594 0.511 1.00 97.81 84 HIS A O 1
ATOM 645 N N . ARG A 1 85 ? -24.529 10.652 2.507 1.00 97.75 85 ARG A N 1
ATOM 646 C CA . ARG A 1 85 ? -25.883 10.925 2.018 1.00 97.75 85 ARG A CA 1
ATOM 647 C C . ARG A 1 85 ? -26.500 12.060 2.832 1.00 97.75 85 ARG A C 1
ATOM 649 O O . ARG A 1 85 ? -26.640 11.949 4.048 1.00 97.75 85 ARG A O 1
ATOM 656 N N . GLY A 1 86 ? -26.866 13.139 2.153 1.00 95.12 86 GLY A N 1
ATOM 657 C CA . GLY A 1 86 ? -27.569 14.298 2.699 1.00 95.12 86 GLY A CA 1
ATOM 658 C C . GLY A 1 86 ? -28.297 15.030 1.574 1.00 95.12 86 GLY A C 1
ATOM 659 O O . GLY A 1 86 ? -28.900 14.392 0.717 1.00 95.12 86 GLY A O 1
ATOM 660 N N . LEU A 1 87 ? -28.199 16.362 1.529 1.00 97.62 87 LEU A N 1
ATOM 661 C CA . LEU A 1 87 ? -28.609 17.125 0.337 1.00 97.62 87 LEU A CA 1
ATOM 662 C C . LEU A 1 87 ? -27.732 16.800 -0.882 1.00 97.62 87 LEU A C 1
ATOM 664 O O . LEU A 1 87 ? -28.181 16.905 -2.018 1.00 97.62 87 LEU A O 1
ATOM 668 N N . LEU A 1 88 ? -26.486 16.400 -0.625 1.00 97.31 88 LEU A N 1
ATOM 669 C CA . LEU A 1 88 ? -25.555 15.876 -1.614 1.00 97.31 88 LEU A CA 1
ATOM 670 C C . LEU A 1 88 ? -25.379 14.371 -1.394 1.00 97.31 88 LEU A C 1
ATOM 672 O O . LEU A 1 88 ? -25.380 13.892 -0.255 1.00 97.31 88 LEU A O 1
ATOM 676 N N . ALA A 1 89 ? -25.187 13.638 -2.486 1.00 97.75 89 ALA A N 1
ATOM 677 C CA . ALA A 1 89 ? -24.739 12.254 -2.465 1.00 97.75 89 ALA A CA 1
ATOM 678 C C . ALA A 1 89 ? -23.300 12.210 -2.980 1.00 97.75 89 ALA A C 1
ATOM 680 O O . ALA A 1 89 ? -23.022 12.724 -4.062 1.00 97.75 89 ALA A O 1
ATOM 681 N N . LEU A 1 90 ? -22.394 11.638 -2.186 1.00 98.31 90 LEU A N 1
ATOM 682 C CA . LEU A 1 90 ? -20.989 11.477 -2.553 1.00 98.31 90 LEU A CA 1
ATOM 683 C C . LEU A 1 90 ? -20.616 10.001 -2.515 1.00 98.31 90 LEU A C 1
ATOM 685 O O . LEU A 1 90 ? -20.863 9.311 -1.523 1.00 98.31 90 LEU A O 1
ATOM 689 N N . ASP A 1 91 ? -19.977 9.545 -3.580 1.00 97.69 91 ASP A N 1
ATOM 690 C CA . ASP A 1 91 ? -19.453 8.198 -3.717 1.00 97.69 91 ASP A CA 1
ATOM 691 C C . ASP A 1 91 ? -18.019 8.283 -4.207 1.00 97.69 91 ASP A C 1
ATOM 693 O O . ASP A 1 91 ? -17.726 8.995 -5.163 1.00 97.69 91 ASP A O 1
ATOM 697 N N . ALA A 1 92 ? -17.143 7.541 -3.544 1.00 97.69 92 ALA A N 1
ATOM 698 C CA . ALA A 1 92 ? -15.797 7.286 -4.018 1.00 97.69 92 ALA A CA 1
ATOM 699 C C . ALA A 1 92 ? -15.485 5.797 -3.869 1.00 97.69 92 ALA A C 1
ATOM 701 O O . ALA A 1 92 ? -16.036 5.121 -2.991 1.00 97.69 92 ALA A O 1
ATOM 702 N N . SER A 1 93 ? -14.621 5.307 -4.747 1.00 97.81 93 SER A N 1
ATOM 703 C CA . SER A 1 93 ? -14.101 3.944 -4.762 1.00 97.81 93 SER A CA 1
ATOM 704 C C . SER A 1 93 ? -12.798 3.910 -5.547 1.00 97.81 93 SER A C 1
ATOM 706 O O . SER A 1 93 ? -12.587 4.736 -6.433 1.00 97.81 93 SER A O 1
ATOM 708 N N . VAL A 1 94 ? -11.949 2.931 -5.253 1.00 97.25 94 VAL A N 1
ATOM 709 C CA . VAL A 1 94 ? -10.846 2.562 -6.143 1.00 97.25 94 VAL A CA 1
ATOM 710 C C . VAL A 1 94 ? -11.393 1.611 -7.206 1.00 97.25 94 VAL A C 1
ATOM 712 O O . VAL A 1 94 ? -11.980 0.582 -6.879 1.00 97.25 94 VAL A O 1
ATOM 715 N N . ASN A 1 95 ? -11.216 1.957 -8.482 1.00 95.56 95 ASN A N 1
ATOM 716 C CA . ASN A 1 95 ? -11.828 1.240 -9.610 1.00 95.56 95 ASN A CA 1
ATOM 717 C C . ASN A 1 95 ? -11.053 -0.010 -10.063 1.00 95.56 95 ASN A C 1
ATOM 719 O 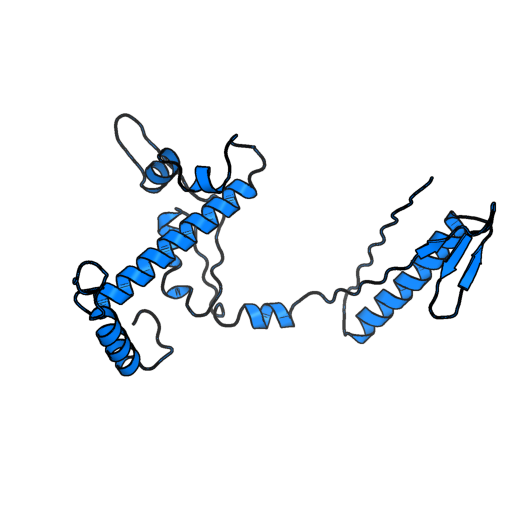O . ASN A 1 95 ? -11.395 -0.611 -11.080 1.00 95.56 95 ASN A O 1
ATOM 723 N N . VAL A 1 96 ? -10.016 -0.401 -9.323 1.00 95.12 96 VAL A N 1
ATOM 724 C CA . VAL A 1 96 ? -9.200 -1.585 -9.603 1.00 95.12 96 VAL A CA 1
ATOM 725 C C . VAL A 1 96 ? -9.195 -2.534 -8.413 1.00 95.12 96 VAL A C 1
ATOM 727 O O . VAL A 1 96 ? -9.289 -2.117 -7.255 1.00 95.12 96 VAL A O 1
ATOM 730 N N . ASP A 1 97 ? -9.058 -3.822 -8.709 1.00 96.31 97 ASP A N 1
ATOM 731 C CA . ASP A 1 97 ? -8.810 -4.836 -7.693 1.00 96.31 97 ASP A CA 1
ATOM 732 C C . ASP A 1 97 ? -7.417 -4.616 -7.080 1.00 96.31 97 ASP A C 1
ATOM 734 O O . ASP A 1 97 ? -6.450 -4.313 -7.781 1.00 96.31 97 ASP A O 1
ATOM 738 N N . VAL A 1 98 ? -7.302 -4.798 -5.766 1.00 95.38 98 VAL A N 1
ATOM 739 C CA . VAL A 1 98 ? -6.035 -4.662 -5.037 1.00 95.38 98 VAL A CA 1
ATOM 740 C C . VAL A 1 98 ? -5.559 -6.040 -4.612 1.00 95.38 98 VAL A C 1
ATOM 742 O O . VAL A 1 98 ? -6.293 -6.780 -3.959 1.00 95.38 98 VAL A O 1
ATOM 745 N N . VAL A 1 99 ? -4.319 -6.388 -4.955 1.00 94.06 99 VAL A N 1
ATOM 746 C CA . VAL A 1 99 ? -3.699 -7.649 -4.532 1.00 94.06 99 VAL A CA 1
ATOM 747 C C . VAL A 1 99 ? -2.866 -7.411 -3.278 1.00 94.06 99 VAL A C 1
ATOM 749 O O . VAL A 1 99 ? -1.834 -6.744 -3.308 1.00 94.06 99 VAL A O 1
ATOM 752 N N . GLY A 1 100 ? -3.315 -7.977 -2.165 1.00 91.56 100 GLY A N 1
ATOM 753 C CA . GLY A 1 100 ? -2.642 -7.899 -0.880 1.00 91.56 100 GLY A CA 1
ATOM 754 C C . GLY A 1 100 ? -1.600 -9.000 -0.704 1.00 91.56 100 GLY A C 1
ATOM 755 O O . GLY A 1 100 ? -1.948 -10.178 -0.639 1.00 91.56 100 GLY A O 1
ATOM 756 N N . LEU A 1 101 ? -0.327 -8.620 -0.585 1.00 89.81 101 LEU A N 1
ATOM 757 C CA . LEU A 1 101 ? 0.796 -9.542 -0.391 1.00 89.81 101 LEU A CA 1
ATOM 758 C C . LEU A 1 101 ? 1.429 -9.372 0.998 1.00 89.81 101 LEU A C 1
ATOM 760 O O . LEU A 1 101 ? 1.417 -8.286 1.572 1.00 89.81 101 LEU A O 1
ATOM 764 N N . GLY A 1 102 ? 2.012 -10.448 1.527 1.00 86.75 102 GLY A N 1
ATOM 765 C CA . GLY A 1 102 ? 2.658 -10.491 2.839 1.00 86.75 102 GLY A CA 1
ATOM 766 C C . GLY A 1 102 ? 1.908 -11.340 3.868 1.00 86.75 102 GLY A C 1
ATOM 767 O O . GLY A 1 102 ? 0.696 -11.525 3.806 1.00 86.75 102 GLY A O 1
ATOM 768 N N . ALA A 1 103 ? 2.643 -11.866 4.853 1.00 83.31 103 ALA A N 1
ATOM 769 C CA . ALA A 1 103 ? 2.097 -12.812 5.833 1.00 83.31 103 ALA A CA 1
ATOM 770 C C . ALA A 1 103 ? 1.044 -12.177 6.758 1.00 83.31 103 ALA A C 1
ATOM 772 O O . ALA A 1 103 ? 0.141 -12.854 7.241 1.00 83.31 103 ALA A O 1
ATOM 773 N N . SER A 1 104 ? 1.145 -10.868 6.994 1.00 86.25 104 SER A N 1
ATOM 774 C CA . SER A 1 104 ? 0.191 -10.104 7.797 1.00 86.25 104 SER A CA 1
ATOM 775 C C . SER A 1 104 ? -1.015 -9.604 6.996 1.00 86.25 104 SER A C 1
ATOM 777 O O . SER A 1 104 ? -1.985 -9.170 7.618 1.00 86.25 104 SER A O 1
ATOM 779 N N . ALA A 1 105 ? -1.004 -9.682 5.659 1.00 89.62 105 ALA A N 1
ATOM 780 C CA . ALA A 1 105 ? -2.055 -9.130 4.801 1.00 89.62 105 ALA A CA 1
ATOM 781 C C . ALA A 1 105 ? -3.478 -9.577 5.206 1.00 89.62 105 ALA A C 1
ATOM 783 O O . ALA A 1 105 ? -4.339 -8.707 5.373 1.00 89.62 105 ALA A O 1
ATOM 784 N N . PRO A 1 106 ? -3.744 -10.867 5.510 1.00 90.25 106 PRO A N 1
ATOM 785 C CA . PRO A 1 106 ? -5.083 -11.305 5.917 1.00 90.25 106 PRO A CA 1
ATOM 786 C C . PRO A 1 106 ? -5.612 -10.661 7.203 1.00 90.25 106 PRO A C 1
ATOM 788 O O . PRO A 1 106 ? -6.816 -10.666 7.440 1.00 90.25 106 PRO A O 1
ATOM 791 N N . SER A 1 107 ? -4.741 -10.092 8.041 1.00 89.44 107 SER A N 1
ATOM 792 C CA . SER A 1 107 ? -5.142 -9.561 9.347 1.00 89.44 107 SER A CA 1
ATOM 793 C C . SER A 1 107 ? -5.768 -8.162 9.311 1.00 89.44 107 SER A C 1
ATOM 795 O O . SER A 1 107 ? -6.482 -7.802 10.255 1.00 89.44 107 SER A O 1
ATOM 797 N N . TYR A 1 108 ? -5.527 -7.380 8.251 1.00 93.00 108 TYR A N 1
ATOM 798 C CA . TYR A 1 108 ? -6.033 -6.002 8.145 1.00 93.00 108 TYR A CA 1
ATOM 799 C C . TYR A 1 108 ? -6.335 -5.508 6.723 1.00 93.00 108 TYR A C 1
ATOM 801 O O . TYR A 1 108 ? -7.133 -4.586 6.579 1.00 93.00 108 TYR A O 1
ATOM 809 N N . TYR A 1 109 ? -5.801 -6.121 5.660 1.00 95.06 109 TYR A N 1
ATOM 810 C CA . TYR A 1 109 ? -6.116 -5.690 4.292 1.00 95.06 109 TYR A CA 1
ATOM 811 C C . TYR A 1 109 ? -7.582 -5.875 3.865 1.00 95.06 109 TYR A C 1
ATOM 813 O O . TYR A 1 109 ? -8.043 -5.050 3.078 1.00 95.06 109 TYR A O 1
ATOM 821 N N . PRO A 1 110 ? -8.369 -6.846 4.380 1.00 95.56 110 PRO A N 1
ATOM 822 C CA . PRO A 1 110 ? -9.806 -6.871 4.098 1.00 95.56 110 PRO A CA 1
ATOM 823 C C . PRO A 1 110 ? -10.508 -5.555 4.468 1.00 95.56 110 PRO A C 1
ATOM 825 O O . PRO A 1 110 ? -11.248 -5.008 3.657 1.00 95.56 110 PRO A O 1
ATOM 828 N N . ALA A 1 111 ? -10.177 -4.979 5.631 1.00 96.00 111 ALA A N 1
ATOM 829 C CA . ALA A 1 111 ? -10.724 -3.694 6.073 1.00 96.00 111 ALA A CA 1
ATOM 830 C C . ALA A 1 111 ? -10.258 -2.517 5.195 1.00 96.00 111 ALA A C 1
ATOM 832 O O . ALA A 1 111 ? -10.983 -1.537 5.029 1.00 96.00 111 ALA A O 1
ATOM 833 N N . VAL A 1 112 ? -9.065 -2.613 4.596 1.00 97.31 112 VAL A N 1
ATOM 834 C CA . VAL A 1 112 ? -8.591 -1.638 3.599 1.00 97.31 112 VAL A CA 1
ATOM 835 C C . VAL A 1 112 ? -9.459 -1.701 2.339 1.00 97.31 112 VAL A C 1
ATOM 837 O O . VAL A 1 112 ? -9.916 -0.660 1.875 1.00 97.31 112 VAL A O 1
ATOM 840 N N . GLY A 1 113 ? -9.735 -2.901 1.816 1.00 96.88 113 GLY A N 1
ATOM 841 C CA . GLY A 1 113 ? -10.614 -3.082 0.654 1.00 96.88 113 GLY A CA 1
ATOM 842 C C . GLY A 1 113 ? -12.033 -2.568 0.901 1.00 96.88 113 GLY A C 1
ATOM 843 O O . GLY A 1 113 ? -12.573 -1.829 0.081 1.00 96.88 113 GLY A O 1
ATOM 844 N N . GLU A 1 114 ? -12.600 -2.875 2.073 1.00 96.94 114 GLU A N 1
ATOM 845 C CA . GLU A 1 114 ? -13.900 -2.342 2.505 1.00 96.94 114 GLU A CA 1
ATOM 846 C C . GLU A 1 114 ? -13.908 -0.810 2.530 1.00 96.94 114 GLU A C 1
ATOM 848 O O . GLU A 1 114 ? -14.825 -0.183 2.001 1.00 96.94 114 GLU A O 1
ATOM 853 N N . ARG A 1 115 ? -12.865 -0.192 3.096 1.00 96.50 115 ARG A N 1
ATOM 854 C CA . ARG A 1 115 ? -12.751 1.268 3.171 1.00 96.50 115 ARG A CA 1
ATOM 855 C C . ARG A 1 115 ? -12.637 1.926 1.796 1.00 96.50 115 ARG A C 1
ATOM 857 O O . ARG A 1 115 ? -13.170 3.017 1.600 1.00 96.50 115 ARG A O 1
ATOM 864 N N . LEU A 1 116 ? -11.919 1.291 0.875 1.00 97.75 116 LEU A N 1
ATOM 865 C CA . LEU A 1 116 ? -11.679 1.794 -0.478 1.00 97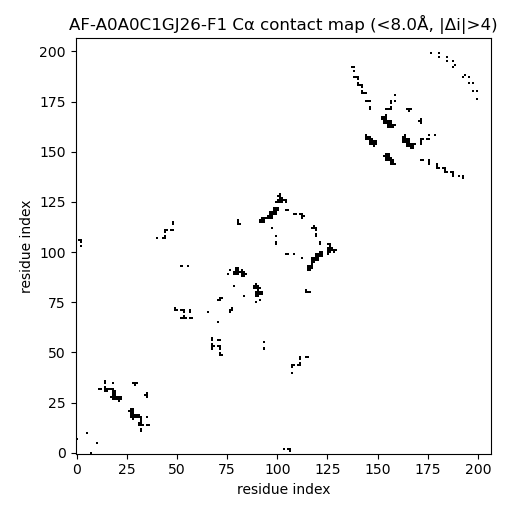.75 116 LEU A CA 1
ATOM 866 C C . LEU A 1 116 ? -12.769 1.394 -1.479 1.00 97.75 116 LEU A C 1
ATOM 868 O O . LEU A 1 116 ? -12.698 1.799 -2.639 1.00 97.75 116 LEU A O 1
ATOM 872 N N . HIS A 1 117 ? -13.780 0.634 -1.042 1.00 97.75 117 HIS A N 1
ATOM 873 C CA . HIS A 1 117 ? -14.839 0.080 -1.892 1.00 97.75 117 HIS A CA 1
ATOM 874 C C . HIS A 1 117 ? -14.288 -0.667 -3.111 1.00 97.75 117 HIS A C 1
ATOM 876 O O . HIS A 1 117 ? -14.834 -0.556 -4.208 1.00 97.75 117 HIS A O 1
ATOM 882 N N . CYS A 1 118 ? -13.205 -1.419 -2.919 1.00 96.75 118 CYS A N 1
ATOM 883 C CA . CYS A 1 118 ? -12.574 -2.217 -3.962 1.00 96.75 118 CYS A CA 1
ATOM 884 C C . CYS A 1 118 ? -12.393 -3.667 -3.514 1.00 96.75 118 CYS A C 1
ATOM 886 O O . CYS A 1 118 ? -12.416 -4.000 -2.324 1.00 96.75 118 CYS A O 1
ATOM 888 N N . ARG A 1 119 ? -12.214 -4.566 -4.482 1.00 96.81 119 ARG A N 1
ATOM 889 C CA . ARG A 1 119 ? -11.980 -5.974 -4.178 1.00 96.81 119 ARG A CA 1
ATOM 890 C C . ARG A 1 119 ? -10.543 -6.163 -3.695 1.00 96.81 119 ARG A C 1
ATOM 892 O O . ARG A 1 119 ? -9.598 -5.988 -4.458 1.00 96.81 119 ARG A O 1
ATOM 899 N N . MET A 1 120 ? -10.392 -6.593 -2.444 1.00 96.62 120 MET A N 1
ATOM 900 C CA . MET A 1 120 ? -9.107 -7.028 -1.896 1.00 96.62 120 MET A CA 1
ATOM 901 C C . MET A 1 120 ? -8.885 -8.517 -2.185 1.00 96.62 120 MET A C 1
ATOM 903 O O . MET A 1 120 ? -9.548 -9.382 -1.610 1.00 96.62 120 MET A O 1
ATOM 907 N N . ILE A 1 121 ? -7.950 -8.822 -3.079 1.00 94.94 121 ILE A N 1
ATOM 908 C CA . ILE A 1 121 ? -7.535 -10.181 -3.424 1.00 94.94 121 ILE A CA 1
ATOM 909 C C . ILE A 1 121 ? -6.379 -10.579 -2.510 1.00 94.94 121 ILE A C 1
ATOM 911 O O . ILE A 1 121 ? -5.323 -9.952 -2.524 1.00 94.94 121 ILE A O 1
ATOM 915 N N . LEU A 1 122 ? -6.563 -11.652 -1.743 1.00 91.62 122 LEU A N 1
ATOM 916 C CA . LEU A 1 122 ? -5.541 -12.216 -0.864 1.00 91.62 122 LEU A CA 1
ATOM 917 C C . LEU A 1 122 ? -5.170 -13.622 -1.352 1.00 91.62 122 LEU A C 1
ATOM 919 O O . LEU A 1 122 ? -5.920 -14.565 -1.093 1.00 91.62 122 LEU A O 1
ATOM 923 N N . PRO A 1 123 ? -4.054 -13.784 -2.086 1.00 87.12 123 PRO A N 1
ATOM 924 C CA . PRO A 1 123 ? -3.601 -15.093 -2.542 1.00 87.12 123 PRO A CA 1
ATOM 925 C C . PRO A 1 123 ? -3.268 -16.030 -1.374 1.00 87.12 123 PRO A C 1
ATOM 927 O O . PRO A 1 123 ? -2.729 -15.595 -0.356 1.00 87.12 123 PRO A O 1
ATOM 930 N N . GLU A 1 124 ? -3.495 -17.333 -1.552 1.00 79.88 124 GLU A N 1
ATOM 931 C CA . GLU A 1 124 ? -3.228 -18.363 -0.532 1.00 79.88 124 GLU A CA 1
ATOM 932 C C . GLU A 1 124 ? -1.774 -18.338 -0.023 1.00 79.88 124 GLU A C 1
ATOM 934 O O . GLU A 1 124 ? -1.511 -18.496 1.167 1.00 79.88 124 GLU A O 1
ATOM 939 N N . HIS A 1 125 ? -0.817 -18.055 -0.912 1.00 78.94 125 HIS A N 1
ATOM 940 C CA . HIS A 1 125 ? 0.612 -17.984 -0.594 1.00 78.94 125 HIS A CA 1
ATOM 941 C C . HIS A 1 125 ? 1.141 -16.546 -0.455 1.00 78.94 125 HIS A C 1
ATOM 943 O O . HIS A 1 125 ? 2.332 -16.299 -0.655 1.00 78.94 125 HIS A O 1
ATOM 949 N N . ALA A 1 126 ? 0.286 -15.583 -0.084 1.00 75.12 126 ALA A N 1
ATOM 950 C CA . ALA A 1 126 ? 0.668 -14.176 0.079 1.00 75.12 126 ALA A CA 1
ATOM 951 C C . ALA A 1 126 ? 1.899 -13.978 0.987 1.00 75.12 126 ALA A C 1
ATOM 953 O O . ALA A 1 126 ? 2.718 -13.096 0.731 1.00 75.12 126 ALA A O 1
ATOM 954 N N . GLY A 1 127 ? 2.076 -14.826 2.008 1.00 70.12 127 GLY A N 1
ATOM 955 C CA . GLY A 1 127 ? 3.208 -14.770 2.939 1.00 70.12 127 GLY A CA 1
ATOM 956 C C . GLY A 1 127 ? 4.585 -15.042 2.328 1.00 70.12 127 GLY A C 1
ATOM 957 O O . GLY A 1 127 ? 5.585 -14.609 2.894 1.00 70.12 127 GLY A O 1
ATOM 958 N N . VAL A 1 128 ? 4.643 -15.706 1.171 1.00 74.88 128 VAL A N 1
ATOM 959 C CA . VAL A 1 128 ? 5.889 -16.035 0.455 1.00 74.88 128 VAL A CA 1
ATOM 960 C C . VAL A 1 128 ? 5.947 -15.406 -0.937 1.00 74.88 128 VAL A C 1
ATOM 962 O O . VAL A 1 128 ? 6.844 -15.716 -1.717 1.00 74.88 128 VAL A O 1
ATOM 965 N N . ALA A 1 129 ? 5.022 -14.497 -1.257 1.00 74.00 129 ALA A N 1
ATOM 966 C CA . ALA A 1 129 ? 4.899 -13.908 -2.588 1.00 74.00 129 ALA A CA 1
ATOM 967 C C . ALA A 1 129 ? 6.200 -13.259 -3.081 1.00 74.00 129 ALA A C 1
ATOM 969 O O . ALA A 1 129 ? 6.574 -13.452 -4.233 1.00 74.00 129 ALA A O 1
ATOM 970 N N . ASN A 1 130 ? 6.941 -12.578 -2.200 1.00 66.06 130 ASN A N 1
ATOM 971 C CA . ASN A 1 130 ? 8.238 -11.991 -2.552 1.00 66.06 130 ASN A CA 1
ATOM 972 C C . ASN A 1 130 ? 9.276 -13.054 -2.949 1.00 66.06 130 ASN A C 1
ATOM 974 O O . ASN A 1 130 ? 10.065 -12.827 -3.861 1.00 66.06 130 ASN A O 1
ATOM 978 N N . ALA A 1 131 ? 9.267 -14.223 -2.300 1.00 67.19 131 ALA A N 1
ATOM 979 C CA . ALA A 1 131 ? 10.169 -15.324 -2.634 1.00 67.19 131 ALA A CA 1
ATOM 980 C C . ALA A 1 131 ? 9.768 -15.999 -3.953 1.00 67.19 131 ALA A C 1
ATOM 982 O O . ALA A 1 131 ? 10.630 -16.296 -4.774 1.00 67.19 131 ALA A O 1
ATOM 983 N N . ILE A 1 132 ? 8.464 -16.176 -4.193 1.00 62.12 132 ILE A N 1
ATOM 984 C CA . ILE A 1 132 ? 7.955 -16.689 -5.471 1.00 62.12 132 ILE A CA 1
ATOM 985 C C . ILE A 1 132 ? 8.304 -15.713 -6.603 1.00 62.12 132 ILE A C 1
ATOM 987 O O . ILE A 1 132 ? 8.865 -16.126 -7.610 1.00 62.12 132 ILE A O 1
ATOM 991 N N . GLY A 1 133 ? 8.061 -14.413 -6.425 1.00 59.59 133 GLY A N 1
ATOM 992 C CA . GLY A 1 133 ? 8.384 -13.390 -7.422 1.00 59.59 133 GLY A CA 1
ATOM 993 C C . GLY A 1 133 ? 9.872 -13.332 -7.774 1.00 59.59 133 GLY A C 1
ATOM 994 O O . GLY A 1 133 ? 10.213 -13.123 -8.933 1.00 59.59 133 GLY A O 1
ATOM 995 N N . ALA A 1 134 ? 10.758 -13.586 -6.806 1.00 65.06 134 ALA A N 1
ATOM 996 C CA . ALA A 1 134 ? 12.195 -13.671 -7.054 1.00 65.06 134 ALA A CA 1
ATOM 997 C C . ALA A 1 134 ? 12.592 -14.904 -7.887 1.00 65.06 134 ALA A C 1
ATOM 999 O O . ALA A 1 134 ? 13.514 -14.818 -8.691 1.00 65.06 134 ALA A O 1
ATOM 1000 N N . VAL A 1 135 ? 11.900 -16.037 -7.722 1.00 59.41 135 VAL A N 1
ATOM 1001 C CA . VAL A 1 135 ? 12.187 -17.284 -8.457 1.00 59.41 135 VAL A CA 1
ATOM 1002 C C . VAL A 1 135 ? 11.562 -17.288 -9.857 1.00 59.41 135 VAL A C 1
ATOM 1004 O O . VAL A 1 135 ? 12.116 -17.891 -10.769 1.00 59.41 135 VAL A O 1
ATOM 1007 N N . VAL A 1 136 ? 10.435 -16.597 -10.046 1.00 61.47 136 VAL A N 1
ATOM 1008 C CA . VAL A 1 136 ? 9.724 -16.493 -11.339 1.00 61.47 136 VAL A CA 1
ATOM 1009 C C . VAL A 1 136 ? 10.094 -15.195 -12.092 1.00 61.47 136 VAL A C 1
ATOM 1011 O O . VAL A 1 136 ? 9.512 -14.864 -13.124 1.00 61.47 136 VAL A O 1
ATOM 1014 N N . GLY A 1 137 ? 11.056 -14.423 -11.577 1.00 59.38 137 GLY A N 1
ATOM 1015 C CA . GLY A 1 137 ? 11.481 -13.149 -12.151 1.00 59.38 137 GLY A CA 1
ATOM 1016 C C . GLY A 1 137 ? 12.142 -13.315 -13.520 1.00 59.38 137 GLY A C 1
ATOM 1017 O O . GLY A 1 137 ? 12.986 -14.186 -13.718 1.00 59.38 137 GLY A O 1
ATOM 1018 N N . ARG A 1 138 ? 11.783 -12.451 -14.477 1.00 65.62 138 ARG A N 1
ATOM 1019 C CA . ARG A 1 138 ? 12.421 -12.415 -15.800 1.00 65.62 138 ARG A CA 1
ATOM 1020 C C . ARG A 1 138 ? 13.911 -12.094 -15.654 1.00 65.62 138 ARG A C 1
ATOM 1022 O O . ARG A 1 138 ? 14.272 -11.047 -15.115 1.00 65.62 138 ARG A O 1
ATOM 1029 N N . ILE A 1 139 ? 14.769 -12.961 -16.184 1.00 73.56 139 ILE A N 1
ATOM 1030 C CA . ILE A 1 139 ? 16.212 -12.721 -16.257 1.00 73.56 139 ILE A CA 1
ATOM 1031 C C . ILE A 1 139 ? 16.454 -11.537 -17.199 1.00 73.56 139 ILE A C 1
ATOM 1033 O O . ILE A 1 139 ? 16.087 -11.583 -18.370 1.00 73.56 139 ILE A O 1
ATOM 1037 N N . THR A 1 140 ? 17.062 -10.466 -16.687 1.00 82.12 140 THR A N 1
ATOM 1038 C CA . THR A 1 140 ? 17.384 -9.263 -17.470 1.00 82.12 140 THR A CA 1
ATOM 1039 C C . THR A 1 140 ? 18.886 -9.015 -17.423 1.00 82.12 140 THR A C 1
ATOM 1041 O O . THR A 1 140 ? 19.449 -8.812 -16.350 1.00 82.12 140 THR A O 1
ATOM 1044 N N . MET A 1 141 ? 19.533 -9.005 -18.591 1.00 86.88 141 MET A N 1
ATOM 1045 C CA . MET A 1 141 ? 20.955 -8.691 -18.745 1.00 86.88 141 MET A CA 1
ATOM 1046 C C . MET A 1 141 ? 21.110 -7.359 -19.465 1.00 86.88 141 MET A C 1
ATOM 1048 O O . MET A 1 141 ? 20.574 -7.171 -20.553 1.00 86.88 141 MET A O 1
ATOM 1052 N N . ARG A 1 142 ? 21.865 -6.432 -18.868 1.00 89.38 142 ARG A N 1
ATOM 1053 C CA . ARG A 1 142 ? 22.183 -5.137 -19.480 1.00 89.38 142 ARG A CA 1
ATOM 1054 C C . ARG A 1 142 ? 23.665 -5.078 -19.834 1.00 89.38 142 ARG A C 1
ATOM 1056 O O . ARG A 1 142 ? 24.523 -5.455 -19.031 1.00 89.38 142 ARG A O 1
ATOM 1063 N N . ARG A 1 143 ? 23.953 -4.593 -21.038 1.00 89.56 143 ARG A N 1
ATOM 1064 C CA . ARG A 1 143 ? 25.289 -4.237 -21.518 1.00 89.56 143 ARG A CA 1
ATOM 1065 C C . ARG A 1 143 ? 25.223 -2.836 -22.107 1.00 89.56 143 ARG A C 1
ATOM 1067 O O . ARG A 1 143 ? 24.212 -2.451 -22.686 1.00 89.56 143 ARG A O 1
ATOM 1074 N N . SER A 1 144 ? 26.271 -2.059 -21.894 1.00 91.00 144 SER A N 1
ATOM 1075 C CA . SER A 1 144 ? 26.384 -0.694 -22.396 1.00 91.00 144 SER A CA 1
ATOM 1076 C C . SER A 1 144 ? 27.822 -0.447 -22.798 1.00 91.00 144 SER A C 1
ATOM 1078 O O . SER A 1 144 ? 28.731 -0.843 -22.072 1.00 91.00 144 SER A O 1
ATOM 1080 N N . GLY A 1 145 ? 28.014 0.251 -23.905 1.00 89.56 145 GLY A N 1
ATOM 1081 C CA . GLY A 1 145 ? 29.322 0.673 -24.372 1.00 89.56 145 GLY A CA 1
ATOM 1082 C C . GLY A 1 145 ? 29.234 2.051 -25.006 1.00 89.56 145 GLY A C 1
ATOM 1083 O O . GLY A 1 145 ? 28.145 2.605 -25.165 1.00 89.56 145 GLY A O 1
ATOM 1084 N N . THR A 1 146 ? 30.389 2.593 -25.372 1.00 90.50 146 THR A N 1
ATOM 1085 C CA . THR A 1 146 ? 30.498 3.958 -25.884 1.00 90.50 146 THR A CA 1
ATOM 1086 C C . THR A 1 146 ? 31.289 3.964 -27.182 1.00 90.50 146 THR A C 1
ATOM 1088 O O . THR A 1 146 ? 32.339 3.327 -27.279 1.00 90.50 146 THR A O 1
ATOM 1091 N N . VAL A 1 147 ? 30.815 4.741 -28.155 1.00 90.50 147 VAL A N 1
ATOM 1092 C CA . VAL A 1 147 ? 31.588 5.130 -29.338 1.00 90.50 147 VAL A CA 1
ATOM 1093 C C . VAL A 1 147 ? 32.104 6.551 -29.135 1.00 90.50 147 VAL A C 1
ATOM 1095 O O . VAL A 1 147 ? 31.359 7.446 -28.746 1.00 90.50 147 VAL A O 1
ATOM 1098 N N . THR A 1 148 ? 33.393 6.762 -29.379 1.00 91.31 148 THR A N 1
ATOM 1099 C CA . THR A 1 148 ? 34.060 8.071 -29.256 1.00 91.31 148 THR A CA 1
ATOM 1100 C C . THR A 1 148 ? 34.588 8.529 -30.612 1.00 91.31 148 THR A C 1
ATOM 1102 O O . THR A 1 148 ? 34.958 7.690 -31.421 1.00 91.31 148 THR A O 1
ATOM 1105 N N . ALA A 1 149 ? 34.663 9.834 -30.880 1.00 89.38 149 ALA A N 1
ATOM 1106 C CA . ALA A 1 149 ? 35.193 10.370 -32.140 1.00 89.38 149 ALA A CA 1
ATOM 1107 C C . ALA A 1 149 ? 36.504 11.144 -31.892 1.00 89.38 149 ALA A C 1
ATOM 1109 O O . ALA A 1 149 ? 36.466 12.352 -31.661 1.00 89.38 149 ALA A O 1
ATOM 1110 N N . PRO A 1 150 ? 37.674 10.474 -31.856 1.00 86.69 150 PRO A N 1
ATOM 1111 C CA . PRO A 1 150 ? 38.942 11.125 -31.507 1.00 86.69 150 PRO A CA 1
ATOM 1112 C C . PRO A 1 150 ? 39.457 12.106 -32.572 1.00 86.69 150 PRO A C 1
ATOM 1114 O O . PRO A 1 150 ? 40.269 12.975 -32.260 1.00 86.69 150 PRO A O 1
ATOM 1117 N N . SER A 1 151 ? 39.029 11.958 -33.825 1.00 86.06 151 SER A N 1
ATOM 1118 C CA . SER A 1 151 ? 39.364 12.851 -34.935 1.00 86.06 151 SER A CA 1
ATOM 1119 C C . SER A 1 151 ? 38.257 12.811 -35.984 1.00 86.06 151 SER A C 1
ATOM 1121 O O . SER A 1 151 ? 37.504 11.840 -36.049 1.00 86.06 151 SER A O 1
ATOM 1123 N N . GLU A 1 152 ? 38.184 13.830 -36.838 1.00 84.12 152 GLU A N 1
ATOM 1124 C CA . GLU A 1 152 ? 37.228 13.862 -37.948 1.00 84.12 152 GLU A CA 1
ATOM 1125 C C . GLU A 1 152 ? 37.356 12.602 -38.826 1.00 84.12 152 GLU A C 1
ATOM 1127 O O . GLU A 1 152 ? 38.463 12.165 -39.151 1.00 84.12 152 GLU A O 1
ATOM 1132 N N . GLY A 1 153 ? 36.218 11.975 -39.140 1.00 84.12 153 GLY A N 1
ATOM 1133 C CA . GLY A 1 153 ? 36.163 10.736 -39.923 1.00 84.12 153 GLY A CA 1
ATOM 1134 C C . GLY A 1 153 ? 36.670 9.477 -39.206 1.00 84.12 153 GLY A C 1
ATOM 1135 O O . GLY A 1 153 ? 36.921 8.471 -39.867 1.00 84.12 153 GLY A O 1
ATOM 1136 N N . ARG A 1 154 ? 36.851 9.507 -37.876 1.00 89.12 154 ARG A N 1
ATOM 1137 C CA . ARG A 1 154 ? 37.258 8.339 -37.079 1.00 89.12 154 ARG A CA 1
ATOM 1138 C C . ARG A 1 154 ? 36.343 8.148 -35.875 1.00 89.12 154 ARG A C 1
ATOM 1140 O O . ARG A 1 154 ? 36.275 9.015 -35.009 1.00 89.12 154 ARG A O 1
ATOM 1147 N N . PHE A 1 155 ? 35.721 6.979 -35.789 1.00 90.00 155 PHE A N 1
ATOM 1148 C CA . PHE A 1 155 ? 34.833 6.566 -34.705 1.00 90.00 155 PHE A CA 1
ATOM 1149 C C . PHE A 1 155 ? 35.407 5.329 -34.020 1.00 90.00 155 PHE A C 1
ATOM 1151 O O . PHE A 1 155 ? 35.573 4.291 -34.646 1.00 90.00 155 PHE A O 1
ATOM 1158 N N . ARG A 1 156 ? 35.731 5.440 -32.736 1.00 91.94 156 ARG A N 1
ATOM 1159 C CA . ARG A 1 156 ? 36.348 4.395 -31.923 1.00 91.94 156 ARG A CA 1
ATOM 1160 C C . ARG A 1 156 ? 35.324 3.728 -31.025 1.00 91.94 156 ARG A C 1
ATOM 1162 O O . ARG A 1 156 ? 34.776 4.388 -30.137 1.00 91.94 156 ARG A O 1
ATOM 1169 N N . VAL A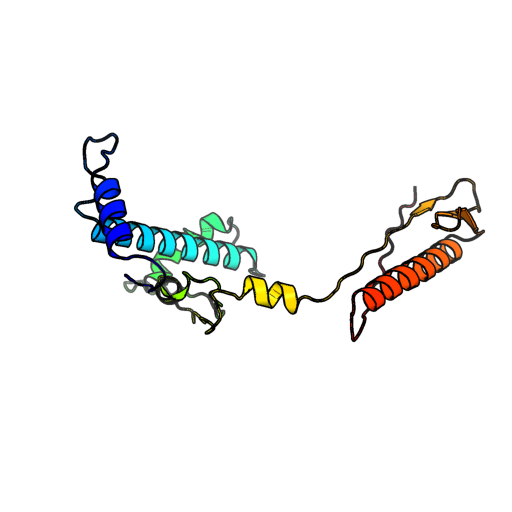 1 157 ? 35.134 2.432 -31.216 1.00 92.06 157 VAL A N 1
ATOM 1170 C CA . VAL A 1 157 ? 34.363 1.550 -30.339 1.00 92.06 157 VAL A CA 1
ATOM 1171 C C . VAL A 1 157 ? 35.292 0.987 -29.267 1.00 92.06 157 VAL A C 1
ATOM 1173 O O . VAL A 1 157 ? 36.412 0.588 -29.573 1.00 92.06 157 VAL A O 1
ATOM 1176 N N . HIS A 1 158 ? 34.846 0.952 -28.012 1.00 87.06 158 HIS A N 1
ATOM 1177 C CA . HIS A 1 158 ? 35.601 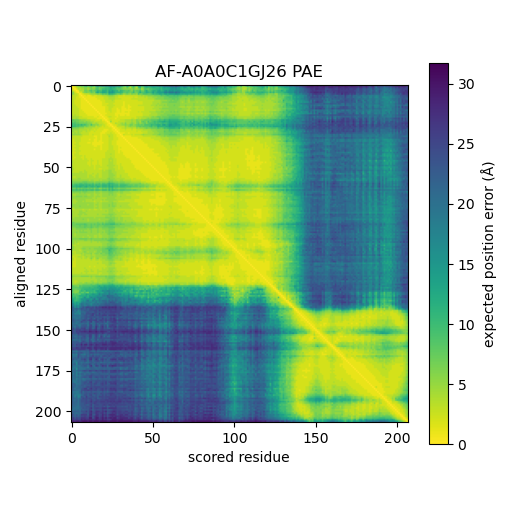0.358 -26.904 1.00 87.06 158 HIS A CA 1
ATOM 1178 C C . HIS A 1 158 ? 34.986 -0.996 -26.531 1.00 87.06 158 HIS A C 1
ATOM 1180 O O . HIS A 1 158 ? 33.964 -1.028 -25.847 1.00 87.06 158 HIS A O 1
ATOM 1186 N N . LEU A 1 159 ? 35.588 -2.093 -27.004 1.00 81.75 159 LEU A N 1
ATOM 1187 C CA . LEU A 1 159 ? 35.179 -3.472 -26.700 1.00 81.75 159 LEU A CA 1
ATOM 1188 C C . LEU A 1 159 ? 36.116 -4.109 -25.660 1.00 81.75 159 LEU A C 1
ATOM 1190 O O . LEU A 1 159 ? 37.237 -3.638 -25.455 1.00 81.75 159 LEU A O 1
ATOM 1194 N N . GLU A 1 160 ? 35.695 -5.217 -25.040 1.00 76.50 160 GLU A N 1
ATOM 1195 C CA . GLU A 1 160 ? 36.560 -6.001 -24.138 1.00 76.50 160 GLU A CA 1
ATOM 1196 C C . GLU A 1 160 ? 37.798 -6.574 -24.854 1.00 76.50 160 GLU A C 1
ATOM 1198 O O . GLU A 1 160 ? 38.865 -6.691 -24.252 1.00 76.50 160 GLU A O 1
ATOM 1203 N N . SER A 1 161 ? 37.686 -6.879 -26.152 1.00 78.69 161 SER A N 1
ATOM 1204 C CA . SER A 1 161 ? 38.792 -7.323 -27.015 1.00 78.69 161 SER A CA 1
ATOM 1205 C C . SER A 1 161 ? 39.806 -6.218 -27.336 1.00 78.69 161 SER A C 1
ATOM 1207 O O . SER A 1 161 ? 40.900 -6.513 -27.824 1.00 78.69 161 SER A O 1
ATOM 1209 N N . GLY A 1 162 ? 39.464 -4.959 -27.056 1.00 82.88 162 GLY A N 1
ATOM 1210 C CA . GLY A 1 162 ? 40.261 -3.779 -27.366 1.00 82.88 162 GLY A CA 1
ATOM 1211 C C . GLY A 1 162 ? 39.502 -2.750 -28.213 1.00 82.88 162 GLY A C 1
ATOM 1212 O O . GLY A 1 162 ? 38.382 -2.996 -28.658 1.00 82.88 162 GLY A O 1
ATOM 1213 N N . PRO A 1 163 ? 40.086 -1.555 -28.411 1.00 88.38 163 PRO A N 1
ATOM 1214 C CA . PRO A 1 163 ? 39.462 -0.508 -29.204 1.00 88.38 163 PRO A CA 1
ATOM 1215 C C . PRO A 1 163 ? 39.553 -0.795 -30.707 1.00 88.38 163 PRO A C 1
ATOM 1217 O O . PRO A 1 163 ? 40.625 -1.126 -31.216 1.00 88.38 163 PRO A O 1
ATOM 1220 N N . GLU A 1 164 ? 38.454 -0.566 -31.420 1.00 89.81 164 GLU A N 1
ATOM 1221 C CA . GLU A 1 164 ? 38.365 -0.696 -32.877 1.00 89.81 164 GLU A CA 1
ATOM 1222 C C . GLU A 1 164 ? 37.921 0.629 -33.505 1.00 89.81 164 GLU A C 1
ATOM 1224 O O . GLU A 1 164 ? 37.005 1.287 -33.006 1.00 89.81 164 GLU A O 1
ATOM 1229 N N . ASP A 1 165 ? 38.587 1.036 -34.588 1.00 91.50 165 ASP A N 1
ATOM 1230 C CA . ASP A 1 165 ? 38.328 2.299 -35.281 1.00 91.50 165 ASP A CA 1
ATOM 1231 C C . ASP A 1 165 ? 37.563 2.051 -36.593 1.00 91.50 165 ASP A C 1
ATOM 1233 O O . ASP A 1 165 ? 37.986 1.264 -37.439 1.00 91.50 165 ASP A O 1
ATOM 1237 N N . PHE A 1 166 ? 36.479 2.795 -36.787 1.00 91.31 166 PHE A N 1
ATOM 1238 C CA . PHE A 1 166 ? 35.611 2.786 -37.962 1.00 91.31 166 PHE A CA 1
ATOM 1239 C C . PHE A 1 166 ? 35.604 4.166 -38.626 1.00 91.31 166 PHE A C 1
ATOM 1241 O O . PHE A 1 166 ? 35.885 5.187 -37.989 1.00 91.31 166 PHE A O 1
ATOM 1248 N N . GLN A 1 167 ? 35.271 4.209 -39.916 1.00 89.38 167 GLN A N 1
ATOM 1249 C CA . GLN A 1 167 ? 35.205 5.460 -40.684 1.00 89.38 167 GLN A CA 1
ATOM 1250 C C . GLN A 1 167 ? 33.811 6.105 -40.649 1.00 89.38 167 GLN A C 1
ATOM 1252 O O . GLN A 1 167 ? 33.667 7.285 -40.965 1.00 89.38 167 GLN A O 1
ATOM 1257 N N . SER A 1 168 ? 32.795 5.355 -40.216 1.00 90.56 168 SER A N 1
ATOM 1258 C CA . SER A 1 168 ? 31.409 5.804 -40.094 1.00 90.56 168 SER A CA 1
ATOM 1259 C C . SER A 1 168 ? 30.882 5.617 -38.671 1.00 90.56 168 SER A C 1
ATOM 1261 O O . SER A 1 168 ? 31.141 4.597 -38.027 1.00 90.56 168 SER A O 1
ATOM 1263 N N . ALA A 1 169 ? 30.105 6.595 -38.195 1.00 88.00 169 ALA A N 1
ATOM 1264 C CA . ALA A 1 169 ? 29.401 6.514 -36.918 1.00 88.00 169 ALA A CA 1
ATOM 1265 C C . ALA A 1 169 ? 28.412 5.343 -36.906 1.00 88.00 169 ALA A C 1
ATOM 1267 O O . ALA A 1 169 ? 28.325 4.622 -35.916 1.00 88.00 169 ALA A O 1
ATOM 1268 N N . ASP A 1 170 ? 27.702 5.131 -38.015 1.00 89.12 170 ASP A N 1
ATOM 1269 C CA . ASP A 1 170 ? 26.704 4.069 -38.132 1.00 89.12 170 ASP A CA 1
ATOM 1270 C C . ASP A 1 170 ? 27.350 2.685 -38.088 1.00 89.12 170 ASP A C 1
ATOM 1272 O O . ASP A 1 170 ? 26.831 1.789 -37.426 1.00 89.12 170 ASP A O 1
ATOM 1276 N N . GLU A 1 171 ? 28.509 2.524 -38.735 1.00 90.88 171 GLU A N 1
ATOM 1277 C CA . GLU A 1 171 ? 29.284 1.278 -38.696 1.00 90.88 171 GLU A CA 1
ATOM 1278 C C . GLU A 1 171 ? 29.803 0.995 -37.283 1.00 90.88 171 GLU A C 1
ATOM 1280 O O . GLU A 1 171 ? 29.638 -0.117 -36.784 1.00 90.88 171 GLU A O 1
ATOM 1285 N N . ALA A 1 172 ? 30.351 2.010 -36.606 1.00 90.44 172 ALA A N 1
ATOM 1286 C CA . ALA A 1 172 ? 30.816 1.891 -35.227 1.00 90.44 172 ALA A CA 1
ATOM 1287 C C . ALA A 1 172 ? 29.678 1.519 -34.262 1.00 90.44 172 ALA A C 1
ATOM 1289 O O . ALA A 1 172 ? 29.824 0.628 -33.427 1.00 90.44 172 ALA A O 1
ATOM 1290 N N . MET A 1 173 ? 28.527 2.186 -34.384 1.00 90.94 173 MET A N 1
ATOM 1291 C CA . MET A 1 173 ? 27.361 1.926 -33.538 1.00 90.94 173 MET A CA 1
ATOM 1292 C C . MET A 1 173 ? 26.751 0.551 -33.818 1.00 90.94 173 MET A C 1
ATOM 1294 O O . MET A 1 173 ? 26.366 -0.133 -32.874 1.00 90.94 173 MET A O 1
ATOM 1298 N N . ALA A 1 174 ? 26.688 0.118 -35.081 1.00 91.31 174 ALA A N 1
ATOM 1299 C CA . ALA A 1 174 ? 26.205 -1.214 -35.439 1.00 91.31 174 ALA A CA 1
ATOM 1300 C C . ALA A 1 174 ? 27.136 -2.322 -34.920 1.00 91.31 174 ALA A C 1
ATOM 1302 O O . ALA A 1 174 ? 26.653 -3.324 -34.394 1.00 91.31 174 ALA A O 1
ATOM 1303 N N . ALA A 1 175 ? 28.456 -2.131 -35.019 1.00 90.31 175 ALA A N 1
ATOM 1304 C CA . ALA A 1 175 ? 29.441 -3.066 -34.481 1.00 90.31 175 ALA A CA 1
ATOM 1305 C C . ALA A 1 175 ? 29.335 -3.182 -32.952 1.00 90.31 175 ALA A C 1
ATOM 1307 O O . ALA A 1 175 ? 29.291 -4.289 -32.413 1.00 90.31 175 ALA A O 1
ATOM 1308 N N . LEU A 1 176 ? 29.214 -2.044 -32.259 1.00 91.81 176 LEU A N 1
ATOM 1309 C CA . LEU A 1 176 ? 29.006 -2.009 -30.813 1.00 91.81 176 LEU A CA 1
ATOM 1310 C C . LEU A 1 176 ? 27.691 -2.686 -30.405 1.00 91.81 176 LEU A C 1
ATOM 1312 O O . LEU A 1 176 ? 27.668 -3.492 -29.480 1.00 91.81 176 LEU A O 1
ATOM 1316 N N . GLU A 1 177 ? 26.595 -2.381 -31.097 1.00 92.75 177 GLU A N 1
ATOM 1317 C CA . GLU A 1 177 ? 25.286 -2.971 -30.822 1.00 92.75 177 GLU A CA 1
ATOM 1318 C C . GLU A 1 177 ? 25.299 -4.494 -31.001 1.00 92.75 177 GLU A C 1
ATOM 1320 O O . GLU A 1 177 ? 24.771 -5.211 -30.148 1.00 92.75 177 GLU A O 1
ATOM 1325 N N . ALA A 1 178 ? 25.938 -4.996 -32.061 1.00 91.62 178 ALA A N 1
ATOM 1326 C CA . ALA A 1 178 ? 26.074 -6.428 -32.308 1.00 91.62 178 ALA A CA 1
ATOM 1327 C C . ALA A 1 178 ? 26.870 -7.127 -31.194 1.00 91.62 178 ALA A C 1
ATOM 1329 O O . ALA A 1 178 ? 26.418 -8.149 -30.671 1.00 91.62 178 ALA A O 1
ATOM 1330 N N . ALA A 1 179 ? 28.005 -6.549 -30.786 1.00 91.00 179 ALA A N 1
ATOM 1331 C CA . ALA A 1 179 ? 28.837 -7.087 -29.712 1.00 91.00 179 ALA A CA 1
ATOM 1332 C C . ALA A 1 179 ? 28.082 -7.131 -28.370 1.00 91.00 179 ALA A C 1
ATOM 1334 O O . ALA A 1 179 ? 27.951 -8.194 -27.762 1.00 91.00 179 ALA A O 1
ATOM 1335 N N . LEU A 1 180 ? 27.485 -6.007 -27.951 1.00 92.31 180 LEU A N 1
ATOM 1336 C CA . LEU A 1 180 ? 26.739 -5.925 -26.688 1.00 92.31 180 LEU A CA 1
ATOM 1337 C C . LEU A 1 180 ? 25.504 -6.832 -26.689 1.00 92.31 180 LEU A C 1
ATOM 1339 O O . LEU A 1 180 ? 25.165 -7.408 -25.655 1.00 92.31 180 LEU A O 1
ATOM 1343 N N . THR A 1 181 ? 24.839 -6.985 -27.838 1.00 91.88 181 THR A N 1
ATOM 1344 C CA . THR A 1 181 ? 23.709 -7.910 -27.997 1.00 91.88 181 THR A CA 1
ATOM 1345 C C . THR A 1 181 ? 24.150 -9.354 -27.798 1.00 91.88 181 THR A C 1
ATOM 1347 O O . THR A 1 181 ? 23.493 -10.102 -27.072 1.00 91.88 181 THR A O 1
ATOM 1350 N N . GLN A 1 182 ? 25.268 -9.754 -28.409 1.00 91.19 182 GLN A N 1
ATOM 1351 C CA . GLN A 1 182 ? 25.804 -11.104 -28.272 1.00 91.19 182 GLN A CA 1
ATOM 1352 C C . GLN A 1 182 ? 26.223 -11.397 -26.826 1.00 91.19 182 GLN A C 1
ATOM 1354 O O . GLN A 1 182 ? 25.885 -12.453 -26.293 1.00 91.19 182 GLN A O 1
ATOM 1359 N N . GLU A 1 183 ? 26.892 -10.454 -26.163 1.00 89.69 183 GLU A N 1
ATOM 1360 C CA . GLU A 1 183 ? 27.286 -10.583 -24.758 1.00 89.69 183 GLU A CA 1
ATOM 1361 C C . GLU A 1 183 ? 26.082 -10.653 -23.812 1.00 89.69 183 GLU A C 1
ATOM 1363 O O . GLU A 1 183 ? 26.031 -11.512 -22.930 1.00 89.69 183 GLU A O 1
ATOM 1368 N N . ALA A 1 184 ? 25.101 -9.759 -23.983 1.00 90.19 184 ALA A N 1
ATOM 1369 C CA . ALA A 1 184 ? 23.902 -9.730 -23.152 1.00 90.19 184 ALA A CA 1
ATOM 1370 C C . ALA A 1 184 ? 23.084 -11.016 -23.315 1.00 90.19 184 ALA A C 1
ATOM 1372 O O . ALA A 1 184 ? 22.614 -11.577 -22.323 1.00 90.19 184 ALA A O 1
ATOM 1373 N N . ARG A 1 185 ? 22.967 -11.514 -24.552 1.00 90.81 185 ARG A N 1
ATOM 1374 C CA . ARG A 1 185 ? 22.305 -12.782 -24.852 1.00 90.81 185 ARG A CA 1
ATOM 1375 C C . ARG A 1 185 ? 23.052 -13.965 -24.246 1.00 90.81 185 ARG A C 1
ATOM 1377 O O . ARG A 1 185 ? 22.433 -14.746 -23.537 1.00 90.81 185 ARG A O 1
ATOM 1384 N N . GLY A 1 186 ? 24.366 -14.065 -24.450 1.00 89.44 186 GLY A N 1
ATOM 1385 C CA . GLY A 1 186 ? 25.174 -15.148 -23.882 1.00 89.44 186 GLY A CA 1
ATOM 1386 C C . GLY A 1 186 ? 25.125 -15.174 -22.351 1.00 89.44 186 GLY A C 1
ATOM 1387 O O . GLY A 1 186 ? 25.011 -16.239 -21.749 1.00 89.44 186 GLY A O 1
ATOM 1388 N N . ALA A 1 187 ? 25.123 -14.002 -21.707 1.00 86.62 187 ALA A N 1
ATOM 1389 C CA . ALA A 1 187 ? 24.938 -13.900 -20.262 1.00 86.62 187 ALA A CA 1
ATOM 1390 C C . ALA A 1 187 ? 23.536 -14.354 -19.816 1.00 86.62 187 ALA A C 1
ATOM 1392 O O . ALA A 1 187 ? 23.413 -15.016 -18.787 1.00 86.62 187 ALA A O 1
ATOM 1393 N N . ALA A 1 188 ? 22.488 -14.020 -20.576 1.00 87.38 188 ALA A N 1
ATOM 1394 C CA . ALA A 1 188 ? 21.120 -14.432 -20.270 1.00 87.38 188 ALA A CA 1
ATOM 1395 C C . ALA A 1 188 ? 20.941 -15.951 -20.435 1.00 87.38 188 ALA A C 1
ATOM 1397 O O . ALA A 1 188 ? 20.365 -16.593 -19.560 1.00 87.38 188 ALA A O 1
ATOM 1398 N N . GLU A 1 189 ? 21.507 -16.535 -21.495 1.00 88.06 189 GLU A N 1
ATOM 1399 C CA . GLU A 1 189 ? 21.529 -17.985 -21.732 1.00 88.06 189 GLU A CA 1
ATOM 1400 C C . GLU A 1 189 ? 22.285 -18.717 -20.611 1.00 88.06 189 GLU A C 1
ATOM 1402 O O . GLU A 1 189 ? 21.775 -19.685 -20.050 1.00 88.06 189 GLU A O 1
ATOM 1407 N N . ALA A 1 190 ? 23.458 -18.217 -20.205 1.00 86.88 190 ALA A N 1
ATOM 1408 C CA . ALA A 1 190 ? 24.231 -18.788 -19.097 1.00 86.88 190 ALA A CA 1
ATOM 1409 C C . ALA A 1 190 ? 23.504 -18.705 -17.742 1.00 86.88 190 ALA A C 1
ATOM 1411 O O . ALA A 1 190 ? 23.723 -19.544 -16.869 1.00 86.88 190 ALA A O 1
ATOM 1412 N N . ALA A 1 191 ? 22.634 -17.707 -17.567 1.00 82.19 191 ALA A N 1
ATOM 1413 C CA . ALA A 1 191 ? 21.780 -17.563 -16.392 1.00 82.19 191 ALA A CA 1
ATOM 1414 C C . ALA A 1 191 ? 20.497 -18.417 -16.454 1.00 82.19 191 ALA A C 1
ATOM 1416 O O . ALA A 1 191 ? 19.734 -18.416 -15.490 1.00 82.19 191 ALA A O 1
ATOM 1417 N N . GLY A 1 192 ? 20.269 -19.155 -17.548 1.00 82.44 192 GLY A N 1
ATOM 1418 C CA . GLY A 1 192 ? 19.124 -20.052 -17.714 1.00 82.44 192 GLY A CA 1
ATOM 1419 C C . GLY A 1 192 ? 17.859 -19.382 -18.257 1.00 82.44 192 GLY A C 1
ATOM 1420 O O . GLY A 1 192 ? 16.764 -19.860 -17.979 1.00 82.44 192 GLY A O 1
ATOM 1421 N N . ALA A 1 193 ? 17.979 -18.271 -18.992 1.00 82.19 193 ALA A N 1
ATOM 1422 C CA . ALA A 1 193 ? 16.831 -17.620 -19.622 1.00 82.19 193 ALA A CA 1
ATOM 1423 C C . ALA A 1 193 ? 16.313 -18.414 -20.833 1.00 82.19 193 ALA A C 1
ATOM 1425 O O . ALA A 1 193 ? 17.066 -18.710 -21.760 1.00 82.19 193 ALA A O 1
ATOM 1426 N N . GLU A 1 194 ? 15.008 -18.683 -20.847 1.00 77.00 194 GLU A N 1
ATOM 1427 C CA . GLU A 1 194 ? 14.255 -19.190 -22.000 1.00 77.00 194 GLU A CA 1
ATOM 1428 C C . GLU A 1 194 ? 13.479 -18.021 -22.650 1.00 77.00 194 GLU A C 1
ATOM 1430 O O . GLU A 1 194 ? 13.153 -17.049 -21.967 1.00 77.00 194 GLU A O 1
ATOM 1435 N N . ASP A 1 195 ? 13.223 -18.070 -23.964 1.00 79.50 195 ASP A N 1
ATOM 1436 C CA . ASP A 1 195 ? 12.532 -17.013 -24.738 1.00 79.50 195 ASP A CA 1
ATOM 1437 C C . ASP A 1 195 ? 13.122 -15.587 -24.584 1.00 79.50 195 ASP A C 1
ATOM 1439 O O . ASP A 1 195 ? 12.477 -14.635 -24.137 1.00 79.50 195 ASP A O 1
ATOM 1443 N N . ILE A 1 196 ? 14.389 -15.418 -24.983 1.00 83.94 196 ILE A N 1
ATOM 1444 C CA . ILE A 1 196 ? 15.130 -14.152 -24.846 1.00 83.94 196 ILE A CA 1
ATOM 1445 C C . ILE A 1 196 ? 14.642 -13.096 -25.850 1.00 83.94 196 ILE A C 1
ATOM 1447 O O . ILE A 1 196 ? 14.787 -13.250 -27.064 1.00 83.94 196 ILE A O 1
ATOM 1451 N N . HIS A 1 197 ? 14.175 -11.961 -25.327 1.00 87.25 197 HIS A N 1
ATOM 1452 C CA . HIS A 1 197 ? 13.900 -10.748 -26.096 1.00 87.25 197 HIS A CA 1
ATOM 1453 C C . HIS A 1 197 ? 15.033 -9.733 -25.930 1.00 87.25 197 HIS A C 1
ATOM 1455 O O . HIS A 1 197 ? 15.453 -9.438 -24.812 1.00 87.25 197 HIS A O 1
ATOM 1461 N N . VAL A 1 198 ? 15.501 -9.166 -27.042 1.00 88.88 198 VAL A N 1
ATOM 1462 C CA . VAL A 1 198 ? 16.555 -8.146 -27.050 1.00 88.88 198 VAL A CA 1
ATOM 1463 C C . VAL A 1 198 ? 15.952 -6.800 -27.437 1.00 88.88 198 VAL A C 1
ATOM 1465 O O . VAL A 1 198 ? 15.213 -6.712 -28.415 1.00 88.88 198 VAL A O 1
ATOM 1468 N N . HIS A 1 199 ? 16.289 -5.759 -26.679 1.00 90.75 199 HIS A N 1
ATOM 1469 C CA . HIS A 1 199 ? 15.966 -4.371 -26.992 1.00 90.75 199 HIS A CA 1
ATOM 1470 C C . HIS A 1 199 ? 17.254 -3.547 -27.002 1.00 90.75 199 HIS A C 1
ATOM 1472 O O . HIS A 1 199 ? 18.060 -3.654 -26.076 1.00 90.75 199 HIS A O 1
ATOM 1478 N N . THR A 1 200 ? 17.429 -2.709 -28.020 1.00 89.00 200 THR A N 1
ATOM 1479 C CA . THR A 1 200 ? 18.594 -1.835 -28.178 1.00 89.00 200 THR A CA 1
ATOM 1480 C C . THR A 1 200 ? 18.152 -0.374 -28.199 1.00 89.00 200 THR A C 1
ATOM 1482 O O . THR A 1 200 ? 17.095 -0.027 -28.719 1.00 89.00 200 THR A O 1
ATOM 1485 N N . GLU A 1 201 ? 18.943 0.491 -27.569 1.00 91.00 201 GLU A N 1
ATOM 1486 C CA . GLU A 1 201 ? 18.693 1.931 -27.494 1.00 91.00 201 GLU A CA 1
ATOM 1487 C C . GLU A 1 201 ? 20.005 2.668 -27.772 1.00 91.00 201 GLU A C 1
ATOM 1489 O O . GLU A 1 201 ? 21.061 2.277 -27.267 1.00 91.00 201 GLU A O 1
ATOM 1494 N N . ARG A 1 202 ? 19.947 3.723 -28.592 1.00 88.12 202 ARG A N 1
ATOM 1495 C CA . ARG A 1 202 ? 21.102 4.550 -28.960 1.00 88.12 202 ARG A CA 1
ATOM 1496 C C . ARG A 1 202 ? 20.872 5.980 -28.468 1.00 88.12 202 ARG A C 1
ATOM 1498 O O . ARG A 1 202 ? 19.941 6.631 -28.928 1.00 88.12 202 ARG A O 1
ATOM 1505 N N . ASP A 1 203 ? 21.742 6.475 -27.589 1.00 85.69 203 ASP A N 1
ATOM 1506 C CA . ASP A 1 203 ? 21.812 7.899 -27.220 1.00 85.69 203 ASP A CA 1
ATOM 1507 C C . ASP A 1 203 ? 22.976 8.544 -27.990 1.00 85.69 203 ASP A C 1
ATOM 1509 O O . ASP A 1 203 ? 24.145 8.261 -27.716 1.00 85.69 203 ASP A O 1
ATOM 1513 N N . VAL A 1 204 ? 22.660 9.365 -28.998 1.00 84.94 204 VAL A N 1
ATOM 1514 C CA . VAL A 1 204 ? 23.656 10.049 -29.836 1.00 84.94 204 VAL A CA 1
ATOM 1515 C C . VAL A 1 204 ? 23.722 11.517 -29.441 1.00 84.94 204 VAL A C 1
ATOM 1517 O O . VAL A 1 204 ? 22.781 12.277 -29.660 1.00 84.94 204 VAL A O 1
ATOM 1520 N N . ARG A 1 205 ? 24.877 11.938 -28.919 1.00 79.88 205 ARG A N 1
ATOM 1521 C CA . ARG A 1 205 ? 25.158 13.343 -28.608 1.00 79.88 205 ARG A CA 1
ATOM 1522 C C . ARG A 1 205 ? 26.086 13.927 -29.661 1.00 79.88 205 ARG A C 1
ATOM 1524 O O . ARG A 1 205 ? 27.253 13.555 -29.733 1.00 79.88 205 ARG A O 1
ATOM 1531 N N . THR A 1 206 ? 25.557 14.837 -30.470 1.00 73.62 206 THR A N 1
ATOM 1532 C CA . THR A 1 206 ? 26.325 15.649 -31.423 1.00 73.62 206 THR A CA 1
ATOM 1533 C C . THR A 1 206 ? 26.595 17.018 -30.800 1.00 73.62 206 THR A C 1
ATOM 1535 O O . THR A 1 206 ? 25.687 17.613 -30.219 1.00 73.62 206 THR A O 1
ATOM 1538 N N . ALA A 1 207 ? 27.845 17.478 -30.871 1.00 58.69 207 ALA A N 1
ATOM 1539 C CA . ALA A 1 207 ? 28.253 18.831 -30.487 1.00 58.69 207 ALA A CA 1
ATOM 1540 C C . ALA A 1 207 ? 28.293 19.744 -31.716 1.00 58.69 207 ALA A C 1
ATOM 1542 O O . ALA A 1 207 ? 28.594 19.215 -32.812 1.00 58.69 207 ALA A O 1
#

Nearest PDB structures (foldseek):
  6mzk-assembly1_A  TM=2.931E-01  e=5.995E+00  Influenza A virus (A/swine/Pennsylvania/A01076779/2010(H3N2))
  6mzk-assembly1_B  TM=2.618E-01  e=3.392E+00  Influenza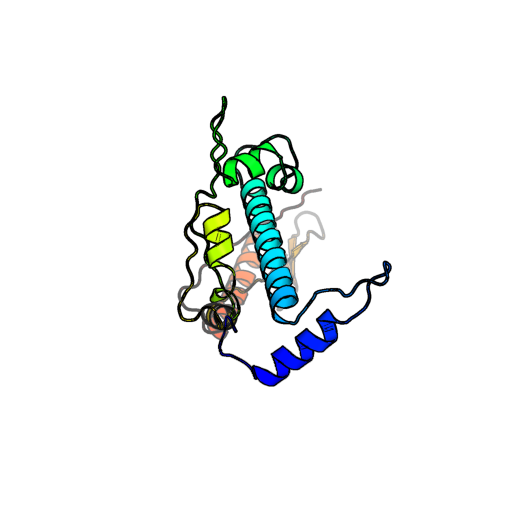 A virus (A/swine/Pennsylvania/A01076779/2010(H3N2))
  5xl8-assembly1_C  TM=2.870E-01  e=4.959E+00  Influenza A virus (A/duck/Czechoslovakia/1956(H4N6))
  6mzk-assembly1_C  TM=2.930E-01  e=6.804E+00  Influenza A virus (A/swine/Pennsylvania/A01076779/2010(H3N2))